Protein AF-A0A0P9HXM3-F1 (afdb_monomer_lite)

Foldseek 3Di:
DPPDQWQAQPVPRDTKHFWFKDDFFPDDDDDDDPDDALLNLLLVLQLCVLVVNDDDPDQVSSQNSSSPRGQSSSLLSSLLVCCCPPPPVHHDDPPDPDSSRQSNDPVSSVVVCVVDPPVSSSVSSSVQLLDCVQAVFDDLVRDDQKIWTFGDDDVPDDGQWTWIWGDDSVQKIWIFTCDDPVRDTDTWIWGWDGDSSKIKIFTPFWDKHKDKDLQCVVPDPPPVVNVVCVVVVSNPPIDIDIDTHGIWMWTGRDDGSTHGTMTD

pLDDT: mean 72.38, std 16.99, range [22.36, 93.38]

Secondary structure (DSSP, 8-state):
----SEEE-TTT--EEEEEEEE---------------HHHHHHHHHHHHHTTT----SHHHHHHHHTT--HHHHHHHHHHHHHHHH-TT--PPTT-SSHHHHHT-HHHHHHHHHHS-HHHHHHHHHHHHH-TTTS----GGG--SEEEEEE---TT-----EEEEEEETTTEEEEEES--TTS--EEEEEEEEEETTEEEEEEEEEEEEEEEES-GGGT---HHHHHHHHHTTGGGPPEEEEEEEEEEEEEE---STT--EEE-

Structure (mmCIF, N/CA/C/O backbone):
data_AF-A0A0P9HXM3-F1
#
_entry.id   AF-A0A0P9HXM3-F1
#
loop_
_atom_site.group_PDB
_atom_site.id
_atom_site.type_symbol
_atom_site.label_atom_id
_atom_site.label_alt_id
_atom_site.label_comp_id
_atom_site.label_asym_id
_atom_site.label_entity_id
_atom_site.label_seq_id
_atom_site.pdbx_PDB_ins_code
_atom_site.Cartn_x
_atom_site.Cartn_y
_atom_site.Cartn_z
_atom_site.occupancy
_atom_site.B_iso_or_equiv
_atom_site.auth_seq_id
_atom_site.auth_comp_id
_atom_site.auth_asym_id
_atom_site.auth_atom_id
_atom_site.pdbx_PDB_model_num
ATOM 1 N N . MET A 1 1 ? 8.685 11.815 11.859 1.00 25.81 1 MET A N 1
ATOM 2 C CA . MET A 1 1 ? 9.652 11.096 10.995 1.00 25.81 1 MET A CA 1
ATOM 3 C C . MET A 1 1 ? 8.925 10.824 9.685 1.00 25.81 1 MET A C 1
ATOM 5 O O . MET A 1 1 ? 7.757 10.481 9.767 1.00 25.81 1 MET A O 1
ATOM 9 N N . LYS A 1 2 ? 9.497 11.107 8.506 1.00 22.36 2 LYS A N 1
ATOM 10 C CA . LYS A 1 2 ? 8.825 10.756 7.244 1.00 22.36 2 LYS A CA 1
ATOM 11 C C . LYS A 1 2 ? 8.975 9.247 7.105 1.00 22.36 2 LYS A C 1
ATOM 13 O O . LYS A 1 2 ? 10.101 8.792 6.942 1.00 22.36 2 LYS A O 1
ATOM 18 N N . ILE A 1 3 ? 7.889 8.505 7.252 1.00 24.78 3 ILE A N 1
ATOM 19 C CA . ILE A 1 3 ? 7.853 7.139 6.744 1.00 24.78 3 ILE A CA 1
ATOM 20 C C . ILE A 1 3 ? 7.851 7.336 5.235 1.00 24.78 3 ILE A C 1
ATOM 22 O O . ILE A 1 3 ? 6.920 7.919 4.675 1.00 24.78 3 ILE A O 1
ATOM 26 N N . GLU A 1 4 ? 8.992 7.063 4.608 1.00 28.48 4 GLU A N 1
ATOM 27 C CA . GLU A 1 4 ? 9.062 7.057 3.155 1.00 28.48 4 GLU A CA 1
ATOM 28 C C . GLU A 1 4 ? 8.063 5.998 2.678 1.00 28.48 4 GLU A C 1
ATOM 30 O O . GLU A 1 4 ? 7.929 4.943 3.292 1.00 28.48 4 GLU A O 1
ATOM 35 N N . SER A 1 5 ? 7.275 6.319 1.652 1.00 35.31 5 SER A N 1
ATOM 36 C CA . SER A 1 5 ? 6.137 5.515 1.180 1.00 35.31 5 SER A CA 1
ATOM 37 C C . SER A 1 5 ? 6.550 4.199 0.501 1.00 35.31 5 SER A C 1
ATOM 39 O O . SER A 1 5 ? 5.801 3.676 -0.325 1.00 35.31 5 SER A O 1
ATOM 41 N N . SER A 1 6 ? 7.751 3.714 0.806 1.00 39.34 6 SER A N 1
ATOM 42 C CA . SER A 1 6 ? 8.373 2.495 0.328 1.00 39.34 6 SER A CA 1
ATOM 43 C C . SER A 1 6 ? 8.517 1.532 1.507 1.00 39.34 6 SER A C 1
ATOM 45 O O . SER A 1 6 ? 9.431 1.632 2.323 1.00 39.34 6 SER A O 1
ATOM 47 N N . ALA A 1 7 ? 7.579 0.594 1.629 1.00 46.09 7 ALA A N 1
ATOM 48 C CA . ALA A 1 7 ? 7.832 -0.613 2.414 1.00 46.09 7 ALA A CA 1
ATOM 49 C C . ALA A 1 7 ? 8.629 -1.599 1.542 1.00 46.09 7 ALA A C 1
ATOM 51 O O . ALA A 1 7 ? 8.698 -1.434 0.330 1.00 46.09 7 ALA A O 1
ATOM 52 N N . PHE A 1 8 ? 9.238 -2.628 2.125 1.00 48.28 8 PHE A N 1
ATOM 53 C CA . PHE A 1 8 ? 9.884 -3.690 1.348 1.00 48.28 8 PHE A CA 1
ATOM 54 C C . PHE A 1 8 ? 9.213 -5.030 1.643 1.00 48.28 8 PHE A C 1
ATOM 56 O O . PHE A 1 8 ? 8.925 -5.357 2.803 1.00 48.28 8 PHE A O 1
ATOM 63 N N . ASP A 1 9 ? 8.959 -5.820 0.602 1.00 48.75 9 ASP A N 1
ATOM 64 C CA . ASP A 1 9 ? 8.522 -7.202 0.774 1.00 48.75 9 ASP A CA 1
ATOM 65 C C . ASP A 1 9 ? 9.665 -7.976 1.445 1.00 48.75 9 ASP A C 1
ATOM 67 O O . ASP A 1 9 ? 10.766 -8.098 0.911 1.00 48.75 9 ASP A O 1
ATOM 71 N N . ALA A 1 10 ? 9.429 -8.496 2.650 1.00 43.78 10 ALA A N 1
ATOM 72 C CA . ALA A 1 10 ? 10.476 -9.157 3.430 1.00 43.78 10 ALA A CA 1
ATOM 73 C C . ALA A 1 10 ? 10.942 -10.499 2.824 1.00 43.78 10 ALA A C 1
ATOM 75 O O . ALA A 1 10 ? 11.954 -11.052 3.261 1.00 43.78 10 ALA A O 1
ATOM 76 N N . GLN A 1 11 ? 10.200 -11.057 1.863 1.00 44.88 11 GLN A N 1
ATOM 77 C CA . GLN A 1 11 ? 10.517 -12.314 1.186 1.00 44.88 11 GLN A CA 1
ATOM 78 C C . GLN A 1 11 ? 11.262 -12.085 -0.130 1.00 44.88 11 GLN A C 1
ATOM 80 O O . GLN A 1 11 ? 12.163 -12.868 -0.444 1.00 44.88 11 GLN A O 1
ATOM 85 N N . THR A 1 12 ? 10.900 -11.052 -0.894 1.00 49.62 12 THR A N 1
ATOM 86 C CA . THR A 1 12 ? 11.502 -10.775 -2.211 1.00 49.62 12 THR A CA 1
ATOM 87 C C . THR A 1 12 ? 12.502 -9.622 -2.202 1.00 49.62 12 THR A C 1
ATOM 89 O O . THR A 1 12 ? 13.399 -9.603 -3.043 1.00 49.62 12 THR A O 1
ATOM 92 N N . GLY A 1 13 ? 12.417 -8.718 -1.223 1.00 51.06 13 GLY A N 1
ATOM 93 C CA . GLY A 1 13 ? 13.191 -7.476 -1.172 1.00 51.06 13 GLY A CA 1
ATOM 94 C C . GLY A 1 13 ? 12.669 -6.392 -2.120 1.00 51.06 13 GLY A C 1
ATOM 95 O O . GLY A 1 13 ? 13.361 -5.397 -2.321 1.00 51.06 13 GLY A O 1
ATOM 96 N N . ASP A 1 14 ? 11.489 -6.588 -2.716 1.00 51.12 14 ASP A N 1
ATOM 97 C CA . ASP A 1 14 ? 10.893 -5.642 -3.663 1.00 51.12 14 ASP A CA 1
ATOM 98 C C . ASP A 1 14 ? 10.301 -4.420 -2.944 1.00 51.12 14 ASP A C 1
ATOM 100 O O . ASP A 1 14 ? 9.807 -4.520 -1.819 1.00 51.12 14 ASP A O 1
ATOM 104 N N . GLU A 1 15 ? 10.359 -3.261 -3.601 1.00 56.84 15 GLU A N 1
ATOM 105 C CA . GLU A 1 15 ? 9.874 -1.984 -3.075 1.00 56.84 15 GLU A CA 1
ATOM 106 C C . GLU A 1 15 ? 8.347 -1.857 -3.216 1.00 56.84 15 GLU A C 1
ATOM 108 O O . GLU A 1 15 ? 7.809 -1.594 -4.294 1.00 56.84 15 GLU A O 1
ATOM 113 N N . ILE A 1 16 ? 7.658 -1.952 -2.086 1.00 53.00 16 ILE A N 1
ATOM 114 C CA . ILE A 1 16 ? 6.226 -1.731 -1.930 1.00 53.00 16 ILE A CA 1
ATOM 115 C C . ILE A 1 16 ? 5.928 -0.235 -1.964 1.00 53.00 16 ILE A C 1
ATOM 117 O O . ILE A 1 16 ? 6.116 0.485 -0.987 1.00 53.00 16 ILE A O 1
ATOM 121 N N . ASN A 1 17 ? 5.372 0.206 -3.081 1.00 58.59 17 ASN A N 1
ATOM 122 C CA . ASN A 1 17 ? 4.825 1.533 -3.291 1.00 58.59 17 ASN A CA 1
ATOM 123 C C . ASN A 1 17 ? 3.297 1.519 -3.172 1.00 58.59 17 ASN A C 1
ATOM 125 O O . ASN A 1 17 ? 2.585 0.835 -3.912 1.00 58.59 17 ASN A O 1
ATOM 129 N N . PHE A 1 18 ? 2.755 2.341 -2.286 1.00 51.12 18 PHE A N 1
ATOM 130 C CA . PHE A 1 18 ? 1.311 2.527 -2.176 1.00 51.12 18 PHE A CA 1
ATOM 131 C C . PHE A 1 18 ? 0.825 3.465 -3.291 1.00 51.12 18 PHE A C 1
ATOM 133 O O . PHE A 1 18 ? 1.331 4.576 -3.441 1.00 51.12 18 PHE A O 1
ATOM 140 N N . VAL A 1 19 ? -0.126 3.012 -4.115 1.00 51.03 19 VAL A N 1
ATOM 141 C CA . VAL A 1 19 ? -0.643 3.796 -5.247 1.00 51.03 19 VAL A CA 1
ATOM 142 C C . VAL A 1 19 ? -2.162 3.792 -5.273 1.00 51.03 19 VAL A C 1
ATOM 144 O O . VAL A 1 19 ? -2.808 2.775 -5.022 1.00 51.03 19 VAL A O 1
ATOM 147 N N . ASN A 1 20 ? -2.747 4.923 -5.656 1.00 53.62 20 ASN A N 1
ATOM 148 C CA . ASN A 1 20 ? -4.191 5.025 -5.745 1.00 53.62 20 ASN A CA 1
ATOM 149 C C . ASN A 1 20 ? -4.651 4.682 -7.157 1.00 53.62 20 ASN A C 1
ATOM 151 O O . ASN A 1 20 ? -4.310 5.391 -8.104 1.00 53.62 20 ASN A O 1
ATOM 155 N N . LEU A 1 21 ? -5.400 3.592 -7.319 1.00 52.25 21 LEU A N 1
ATOM 156 C CA . LEU A 1 21 ? -5.797 3.050 -8.622 1.00 52.25 21 LEU A CA 1
ATOM 157 C C . LEU A 1 21 ? -7.249 3.425 -8.929 1.00 52.25 21 LEU A C 1
ATOM 159 O O . LEU A 1 21 ? -8.197 2.722 -8.586 1.00 52.25 21 LEU A O 1
ATOM 163 N N . LEU A 1 22 ? -7.423 4.540 -9.640 1.00 51.38 22 LEU A N 1
ATOM 164 C CA . LEU A 1 22 ? -8.732 5.062 -10.013 1.00 51.38 22 LEU A CA 1
ATOM 165 C C . LEU A 1 22 ? -9.233 4.433 -11.324 1.00 51.38 22 LEU A C 1
ATOM 167 O O . LEU A 1 22 ? -8.710 4.722 -12.406 1.00 51.38 22 LEU A O 1
ATOM 171 N N . GLY A 1 23 ? -10.277 3.605 -11.231 1.00 43.97 23 GLY A N 1
ATOM 172 C CA . GLY A 1 23 ? -10.985 2.971 -12.350 1.00 43.97 23 GLY A CA 1
ATOM 173 C C . GLY A 1 23 ? -12.489 2.850 -12.070 1.00 43.97 23 GLY A C 1
ATOM 174 O O . GLY A 1 23 ? -12.915 2.886 -10.920 1.00 43.97 23 GLY A O 1
ATOM 175 N N . SER A 1 24 ? -13.328 2.750 -13.108 1.00 37.94 24 SER A N 1
ATOM 176 C CA . SER A 1 24 ? -14.775 2.581 -12.910 1.00 37.94 24 SER A CA 1
ATOM 177 C C . SER A 1 24 ? -15.094 1.141 -12.499 1.00 37.94 24 SER A C 1
ATOM 179 O O . SER A 1 24 ? -15.129 0.261 -13.361 1.00 37.94 24 SER A O 1
ATOM 181 N N . PHE A 1 25 ? -15.366 0.914 -11.216 1.00 38.75 25 PHE A N 1
ATOM 182 C CA . PHE A 1 25 ? -15.878 -0.358 -10.711 1.00 38.75 25 PHE A CA 1
ATOM 183 C C . PHE A 1 25 ? -17.344 -0.213 -10.327 1.00 38.75 25 PHE A C 1
ATOM 185 O O . PHE A 1 25 ? -17.724 0.666 -9.560 1.00 38.75 25 PHE A O 1
ATOM 192 N N . ALA A 1 26 ? -18.183 -1.080 -10.883 1.00 32.66 26 ALA A N 1
ATOM 193 C CA . ALA A 1 26 ? -19.587 -1.180 -10.522 1.00 32.66 26 ALA A CA 1
ATOM 194 C C . ALA A 1 26 ? -19.844 -2.570 -9.937 1.00 32.66 26 ALA A C 1
ATOM 196 O O . ALA A 1 26 ? -20.530 -3.382 -10.552 1.00 32.66 26 ALA A O 1
ATOM 197 N N . LYS A 1 27 ? -19.280 -2.849 -8.758 1.00 35.09 27 LYS A N 1
ATOM 198 C CA . LYS A 1 27 ? -19.739 -3.956 -7.918 1.00 35.09 27 LYS A CA 1
ATOM 199 C C . LYS A 1 27 ? -20.437 -3.348 -6.712 1.00 35.09 27 LYS A C 1
ATOM 201 O O . LYS A 1 27 ? -19.822 -2.750 -5.839 1.00 35.09 27 LYS A O 1
ATOM 206 N N . VAL A 1 28 ? -21.763 -3.402 -6.744 1.00 31.56 28 VAL A N 1
ATOM 207 C CA . VAL A 1 28 ? -22.579 -3.144 -5.561 1.00 31.56 28 VAL A CA 1
ATOM 208 C C . VAL A 1 28 ? -22.428 -4.376 -4.676 1.00 31.56 28 VAL A C 1
ATOM 210 O O . VAL A 1 28 ? -22.609 -5.487 -5.164 1.00 31.56 28 VAL A O 1
ATOM 213 N N . LEU A 1 29 ? -22.048 -4.137 -3.422 1.00 34.34 29 LEU A N 1
ATOM 214 C CA . LEU A 1 29 ? -21.900 -5.083 -2.315 1.00 34.34 29 LEU A CA 1
ATOM 215 C C . LEU A 1 29 ? -22.905 -6.253 -2.396 1.00 34.34 29 LEU A C 1
ATOM 217 O O . LEU A 1 29 ? -24.058 -6.118 -1.993 1.00 34.34 29 LEU A O 1
ATOM 221 N N . GLU A 1 30 ? -22.457 -7.396 -2.909 1.00 28.55 30 GLU A N 1
ATOM 222 C CA . GLU A 1 30 ? -23.137 -8.693 -2.798 1.00 28.55 30 GLU A CA 1
ATOM 223 C C . GLU A 1 30 ? -22.132 -9.713 -2.243 1.00 28.55 30 GLU A C 1
ATOM 225 O O . GLU A 1 30 ? -21.844 -10.724 -2.877 1.00 28.55 30 GLU A O 1
ATOM 230 N N . ASP A 1 31 ? -21.547 -9.435 -1.075 1.00 37.41 31 ASP A N 1
ATOM 231 C CA . ASP A 1 31 ? -20.939 -10.502 -0.279 1.00 37.41 31 ASP A CA 1
ATOM 232 C C . ASP A 1 31 ? -21.296 -10.345 1.204 1.00 37.41 31 ASP A C 1
ATOM 234 O O . ASP A 1 31 ? -21.140 -9.281 1.803 1.00 37.41 31 ASP A O 1
ATOM 238 N N . ASP A 1 32 ? -21.855 -11.418 1.758 1.00 35.34 32 ASP A N 1
ATOM 239 C CA . ASP A 1 32 ? -22.601 -11.487 3.023 1.00 35.34 32 ASP A CA 1
ATOM 240 C C . ASP A 1 32 ? -21.698 -11.921 4.203 1.00 35.34 32 ASP A C 1
ATOM 242 O O . ASP A 1 32 ? -22.181 -12.314 5.269 1.00 35.34 32 ASP A O 1
ATOM 246 N N . SER A 1 33 ? -20.368 -11.869 4.049 1.00 38.41 33 SER A N 1
ATOM 247 C CA . SER A 1 33 ? -19.417 -12.170 5.127 1.00 38.41 33 SER A CA 1
ATOM 248 C C . SER A 1 33 ? -18.900 -10.895 5.797 1.00 38.41 33 SER A C 1
ATOM 250 O O . SER A 1 33 ? -17.782 -10.442 5.557 1.00 38.41 33 SER A O 1
ATOM 252 N N . HIS A 1 34 ? -19.700 -10.302 6.682 1.00 44.50 34 HIS A N 1
ATOM 253 C CA . HIS A 1 34 ? -19.243 -9.203 7.537 1.00 44.50 34 HIS A CA 1
ATOM 254 C C . HIS A 1 34 ? -18.354 -9.723 8.680 1.00 44.50 34 HIS A C 1
ATOM 256 O O . HIS A 1 34 ? -18.787 -9.803 9.831 1.00 44.50 34 HIS A O 1
ATOM 262 N N . ASN A 1 35 ? -17.107 -10.084 8.378 1.00 52.62 35 ASN A N 1
ATOM 263 C CA . ASN A 1 35 ? -16.076 -10.226 9.404 1.00 52.62 35 ASN A CA 1
ATOM 264 C C . ASN A 1 35 ? -15.462 -8.851 9.683 1.00 52.62 35 ASN A C 1
ATOM 266 O O . ASN A 1 35 ? -15.011 -8.168 8.769 1.00 52.62 35 ASN A O 1
ATOM 270 N N . VAL A 1 36 ? -15.450 -8.442 10.955 1.00 61.09 36 VAL A N 1
ATOM 271 C CA . VAL A 1 36 ? -14.712 -7.250 11.389 1.00 61.09 36 VAL A CA 1
ATOM 272 C C . VAL A 1 36 ? -13.238 -7.630 11.458 1.00 61.09 36 VAL A C 1
ATOM 274 O O . VAL A 1 36 ? -12.839 -8.391 12.340 1.00 61.09 36 VAL A O 1
ATOM 277 N N . THR A 1 37 ? -12.443 -7.120 10.523 1.00 80.56 37 THR A N 1
ATOM 278 C CA . THR A 1 37 ? -10.994 -7.322 10.461 1.00 80.56 37 THR A CA 1
ATOM 279 C C . THR A 1 37 ? -10.251 -6.035 10.807 1.00 80.56 37 THR A C 1
ATOM 281 O O . THR A 1 37 ? -10.836 -4.954 10.949 1.00 80.56 37 THR A O 1
ATOM 284 N N . ASN A 1 38 ? -8.933 -6.133 10.947 1.00 80.31 38 ASN A N 1
ATOM 285 C CA . ASN A 1 38 ? -8.055 -4.976 11.076 1.00 80.31 38 ASN A CA 1
ATOM 286 C C . ASN A 1 38 ? -8.156 -4.034 9.858 1.00 80.31 38 ASN A C 1
ATOM 288 O O . ASN A 1 38 ? -8.211 -2.821 10.046 1.00 80.31 38 ASN A O 1
ATOM 292 N N . VAL A 1 39 ? -8.282 -4.574 8.639 1.00 80.06 39 VAL A N 1
ATOM 293 C CA . VAL A 1 39 ? -8.427 -3.787 7.399 1.00 80.06 39 VAL A CA 1
ATOM 294 C C . VAL A 1 39 ? -9.777 -3.072 7.343 1.00 80.06 39 VAL A C 1
ATOM 296 O O . VAL A 1 39 ? -9.821 -1.865 7.108 1.00 80.06 39 VAL A O 1
ATOM 299 N N . THR A 1 40 ? -10.888 -3.760 7.636 1.00 76.81 40 THR A N 1
ATOM 300 C CA . THR A 1 40 ? -12.219 -3.121 7.621 1.00 76.81 40 THR A CA 1
ATOM 301 C C . THR A 1 40 ? -12.359 -2.075 8.728 1.00 76.81 40 THR A C 1
ATOM 303 O O . THR A 1 40 ? -13.025 -1.060 8.543 1.00 76.81 40 THR A O 1
ATOM 306 N N . THR A 1 41 ? -11.715 -2.296 9.880 1.00 81.44 41 THR A N 1
ATOM 307 C CA . THR A 1 41 ? -11.701 -1.327 10.988 1.00 81.44 41 THR A CA 1
ATOM 308 C C . THR A 1 41 ? -10.893 -0.082 10.626 1.00 81.44 41 THR A C 1
ATOM 310 O O . THR A 1 41 ? -11.366 1.032 10.849 1.00 81.44 41 THR A O 1
ATOM 313 N N . ALA A 1 42 ? -9.710 -0.251 10.029 1.00 83.56 42 ALA A N 1
ATOM 314 C CA . ALA A 1 42 ? -8.900 0.865 9.546 1.00 83.56 42 ALA A CA 1
ATOM 315 C C . ALA A 1 42 ? -9.635 1.664 8.456 1.00 83.56 42 ALA A C 1
ATOM 317 O O . ALA A 1 42 ? -9.719 2.888 8.541 1.00 83.56 42 ALA A O 1
ATOM 318 N N . SER A 1 43 ? -10.253 0.972 7.493 1.00 80.88 43 SER A N 1
ATOM 319 C CA . SER A 1 43 ? -11.043 1.588 6.420 1.00 80.88 43 SER A CA 1
ATOM 320 C C . SER A 1 43 ? -12.201 2.418 6.969 1.00 80.88 43 SER A C 1
ATOM 322 O O . SER A 1 43 ? -12.381 3.568 6.566 1.00 80.88 43 SER A O 1
ATOM 324 N N . TYR A 1 44 ? -12.935 1.889 7.950 1.00 80.56 44 TYR A N 1
ATOM 325 C CA . TYR A 1 44 ? -14.011 2.621 8.612 1.00 80.56 44 TYR A CA 1
ATOM 326 C C . TYR A 1 44 ? -13.513 3.914 9.271 1.00 80.56 44 TYR A C 1
ATOM 328 O O . TYR A 1 44 ? -14.076 4.985 9.047 1.00 80.56 44 TYR A O 1
ATOM 336 N N . VAL A 1 45 ? -12.436 3.836 10.057 1.00 83.75 45 VAL A N 1
ATOM 337 C CA . VAL A 1 45 ? -11.897 4.991 10.792 1.00 83.75 45 VAL A CA 1
ATOM 338 C C . VAL A 1 45 ? -11.362 6.060 9.844 1.00 83.75 45 VAL A C 1
ATOM 340 O O . VAL A 1 45 ? -11.641 7.241 10.048 1.00 83.75 45 VAL A O 1
ATOM 343 N N . LEU A 1 46 ? -10.664 5.666 8.779 1.00 83.75 46 LEU A N 1
ATOM 344 C CA . LEU A 1 46 ? -10.155 6.607 7.780 1.00 83.75 46 LEU A CA 1
ATOM 345 C C . LEU A 1 46 ? -11.277 7.240 6.957 1.00 83.75 46 LEU A C 1
ATOM 347 O O . LEU A 1 46 ? -11.226 8.436 6.686 1.00 83.75 46 LEU A O 1
ATOM 351 N N . THR A 1 47 ? -12.330 6.485 6.637 1.00 79.75 47 THR A N 1
ATOM 352 C CA . THR A 1 47 ? -13.522 7.028 5.966 1.00 79.75 47 THR A CA 1
ATOM 353 C C . THR A 1 47 ? -14.198 8.085 6.839 1.00 79.75 47 THR A C 1
ATOM 355 O O . THR A 1 47 ? -14.552 9.163 6.359 1.00 79.75 47 THR A O 1
ATOM 358 N N . LEU A 1 48 ? -14.330 7.829 8.146 1.00 79.88 48 LEU A N 1
ATOM 359 C CA . LEU A 1 48 ? -14.826 8.839 9.080 1.00 79.88 48 LEU A CA 1
ATOM 360 C C . LEU A 1 48 ? -13.898 10.051 9.132 1.00 79.88 48 LEU A C 1
ATOM 362 O O . LEU A 1 48 ? -14.387 11.173 9.044 1.00 79.88 48 LEU A O 1
ATOM 366 N N . ALA A 1 49 ? -12.584 9.852 9.253 1.00 82.75 49 ALA A N 1
ATOM 367 C CA . ALA A 1 49 ? -11.608 10.939 9.310 1.00 82.75 49 ALA A CA 1
ATOM 368 C C . ALA A 1 49 ? -11.671 11.831 8.058 1.00 82.75 49 ALA A C 1
ATOM 370 O O . ALA A 1 49 ? -11.734 13.057 8.178 1.00 82.75 49 ALA A O 1
ATOM 371 N N . ALA A 1 50 ? -11.764 11.225 6.871 1.00 78.88 50 ALA A N 1
ATOM 372 C CA . ALA A 1 50 ? -11.946 11.921 5.599 1.00 78.88 50 ALA A CA 1
ATOM 373 C C . ALA A 1 50 ? -13.250 12.737 5.554 1.00 78.88 50 ALA A C 1
ATOM 375 O O . ALA A 1 50 ? -13.291 13.809 4.950 1.00 78.88 50 ALA A O 1
ATOM 376 N N . ASN A 1 51 ? -14.293 12.282 6.255 1.00 78.88 51 ASN A N 1
ATOM 377 C CA . ASN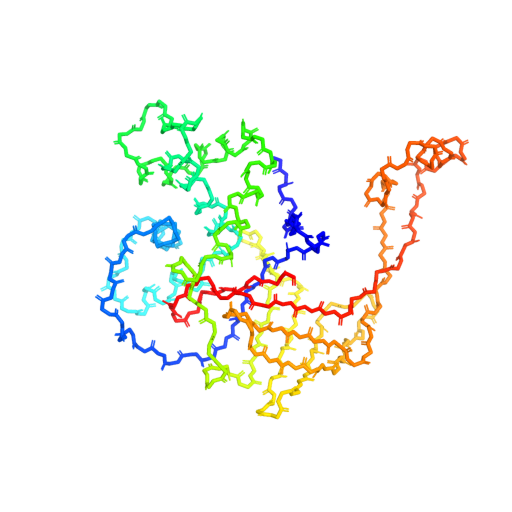 A 1 51 ? -15.560 12.994 6.410 1.00 78.88 51 ASN A CA 1
ATOM 378 C C . ASN A 1 51 ? -15.634 13.864 7.686 1.00 78.88 51 ASN A C 1
ATOM 380 O O . ASN A 1 51 ? -16.713 14.115 8.226 1.00 78.88 51 ASN A O 1
ATOM 384 N N . GLY A 1 52 ? -14.495 14.316 8.222 1.00 79.88 52 GLY A N 1
ATOM 385 C CA . GLY A 1 52 ? -14.459 15.190 9.403 1.00 79.88 52 GLY A CA 1
ATOM 386 C C . GLY A 1 52 ? -14.942 14.516 10.692 1.00 79.88 52 GLY A C 1
ATOM 387 O O . GLY A 1 52 ? -15.524 15.172 11.557 1.00 79.88 52 GLY A O 1
ATOM 388 N N . PHE A 1 53 ? -14.719 13.209 10.810 1.00 81.12 53 PHE A N 1
ATOM 389 C CA . PHE A 1 53 ? -15.196 12.331 11.880 1.00 81.12 53 PHE A CA 1
ATOM 390 C C . PHE A 1 53 ? -16.724 12.326 12.032 1.00 81.12 53 PHE A C 1
ATOM 392 O O . PHE A 1 53 ? -17.248 12.241 13.144 1.00 81.12 53 PHE A O 1
ATOM 399 N N . GLN A 1 54 ? -17.453 12.452 10.921 1.00 76.00 54 GLN A N 1
ATOM 400 C CA . GLN A 1 54 ? -18.909 12.319 10.865 1.00 76.00 54 GLN A CA 1
ATOM 401 C C . GLN A 1 54 ? -19.291 11.123 9.993 1.00 76.00 54 GLN A C 1
ATOM 403 O O . GLN A 1 54 ? -18.704 10.899 8.936 1.00 76.00 54 GLN A O 1
ATOM 408 N N . GLU A 1 55 ? -20.294 10.360 10.422 1.00 74.94 55 GLU A N 1
ATOM 409 C CA . GLU A 1 55 ? -20.818 9.252 9.623 1.00 74.94 55 GLU A CA 1
ATOM 410 C C . GLU A 1 55 ? -21.444 9.782 8.322 1.00 74.94 55 GLU A C 1
ATOM 412 O O . GLU A 1 55 ? -22.299 10.674 8.384 1.00 74.94 55 GLU A O 1
ATOM 417 N N . PRO A 1 56 ? -21.061 9.239 7.150 1.00 72.62 56 PRO A N 1
ATOM 418 C CA . PRO A 1 56 ? -21.701 9.589 5.893 1.00 72.62 56 PRO A CA 1
ATOM 419 C C . PRO A 1 56 ? -23.207 9.322 5.942 1.00 72.62 56 PRO A C 1
ATOM 421 O O . PRO A 1 56 ? -23.664 8.240 6.309 1.00 72.62 56 PRO A O 1
ATOM 424 N N . THR A 1 57 ? -24.005 10.305 5.535 1.00 75.62 57 THR A N 1
ATOM 425 C CA . THR A 1 57 ? -25.474 10.239 5.639 1.00 75.62 57 THR A CA 1
ATOM 426 C C . THR A 1 57 ? -26.144 9.660 4.395 1.00 75.62 57 THR A C 1
ATOM 428 O O . THR A 1 57 ? -27.347 9.385 4.389 1.00 75.62 57 THR A O 1
ATOM 431 N N . ASN A 1 58 ? -25.386 9.517 3.309 1.00 62.81 58 ASN A N 1
ATOM 432 C CA . ASN A 1 58 ? -25.863 9.046 2.018 1.00 62.81 58 ASN A CA 1
ATOM 433 C C . ASN A 1 58 ? -24.728 8.389 1.217 1.00 62.81 58 ASN A C 1
ATOM 435 O O . ASN A 1 58 ? -23.550 8.608 1.485 1.00 62.81 58 ASN A O 1
ATOM 439 N N . ILE A 1 59 ? -25.101 7.609 0.200 1.00 65.19 59 ILE A N 1
ATOM 440 C CA . ILE A 1 59 ? -24.148 6.846 -0.616 1.00 65.19 59 ILE A CA 1
ATOM 441 C C . ILE A 1 59 ? -23.129 7.732 -1.342 1.00 65.19 59 ILE A C 1
ATOM 443 O O . ILE A 1 59 ? -21.976 7.347 -1.461 1.00 65.19 59 ILE A O 1
ATOM 447 N N . THR A 1 60 ? -23.516 8.927 -1.793 1.00 66.62 60 THR A N 1
ATOM 448 C CA . THR A 1 60 ? -22.596 9.838 -2.488 1.00 66.62 60 THR A CA 1
ATOM 449 C C . THR A 1 60 ? -21.513 10.356 -1.546 1.00 66.62 60 THR A C 1
ATOM 451 O O . THR A 1 60 ? -20.351 10.424 -1.925 1.00 66.62 60 THR A O 1
ATOM 454 N N . GLU A 1 61 ? -21.891 10.712 -0.320 1.00 64.56 61 GLU A N 1
ATOM 455 C CA . GLU A 1 61 ? -20.965 11.144 0.728 1.00 64.56 61 GLU A CA 1
ATOM 456 C C . GLU A 1 61 ? -20.035 10.003 1.150 1.00 64.56 61 GLU A C 1
ATOM 458 O O . GLU A 1 61 ? -18.834 10.216 1.280 1.00 64.56 61 GLU A O 1
ATOM 463 N N . LEU A 1 62 ? -20.566 8.780 1.270 1.00 62.88 62 LEU A N 1
ATOM 464 C CA . LEU A 1 62 ? -19.764 7.590 1.556 1.00 62.88 62 LEU A CA 1
ATOM 465 C C . LEU A 1 62 ? -18.720 7.354 0.460 1.00 62.88 62 LEU A C 1
ATOM 467 O O . LEU A 1 62 ? -17.541 7.239 0.763 1.00 62.88 62 LEU A O 1
ATOM 471 N N . GLN A 1 63 ? -19.131 7.376 -0.809 1.00 62.66 63 GLN A N 1
ATOM 472 C CA . GLN A 1 63 ? -18.223 7.199 -1.945 1.00 62.66 63 GLN A CA 1
ATOM 473 C C . GLN A 1 63 ? -17.144 8.286 -2.005 1.00 62.66 63 GLN A C 1
ATOM 475 O O . GLN A 1 63 ? -16.001 8.002 -2.342 1.00 62.66 63 GLN A O 1
ATOM 480 N N . GLN A 1 64 ? -17.490 9.534 -1.680 1.00 65.69 64 GLN A N 1
ATOM 481 C CA . GLN A 1 64 ? -16.523 10.632 -1.626 1.00 65.69 64 GLN A CA 1
ATOM 482 C C . GLN A 1 64 ? -15.518 10.456 -0.486 1.00 65.69 64 GLN A C 1
ATOM 484 O O . GLN A 1 64 ? -14.325 10.675 -0.689 1.00 65.69 64 GLN A O 1
ATOM 489 N N . ALA A 1 65 ? -15.985 10.050 0.692 1.00 66.75 65 ALA A N 1
ATOM 490 C CA . ALA A 1 65 ? -15.121 9.786 1.833 1.00 66.75 65 ALA A CA 1
ATOM 491 C C . ALA A 1 65 ? -14.194 8.591 1.566 1.00 66.75 65 ALA A C 1
ATOM 493 O O . ALA A 1 65 ? -12.996 8.701 1.799 1.00 66.75 65 ALA A O 1
ATOM 494 N N . GLU A 1 66 ? -14.720 7.507 0.988 1.00 66.44 66 GLU A N 1
ATOM 495 C CA . GLU A 1 66 ? -13.942 6.348 0.535 1.00 66.44 66 GLU A CA 1
ATOM 496 C C . GLU A 1 66 ? -12.840 6.773 -0.446 1.00 66.44 66 GLU A C 1
ATOM 498 O O . GLU A 1 66 ? -11.681 6.454 -0.222 1.00 66.44 66 GLU A O 1
ATOM 503 N N . THR A 1 67 ? -13.151 7.591 -1.463 1.00 64.88 67 THR A N 1
ATOM 504 C CA . THR A 1 67 ? -12.144 8.055 -2.447 1.00 64.88 67 THR A CA 1
ATOM 505 C C . THR A 1 67 ? -11.024 8.920 -1.868 1.00 64.88 67 THR A C 1
ATOM 507 O O . THR A 1 67 ? -10.045 9.198 -2.560 1.00 64.88 67 THR A O 1
ATOM 510 N N . ALA A 1 68 ? -11.196 9.416 -0.645 1.00 68.44 68 ALA A N 1
ATOM 511 C CA . ALA A 1 68 ? -10.221 10.250 0.043 1.00 68.44 68 ALA A CA 1
ATOM 512 C C . ALA A 1 68 ? -9.369 9.458 1.049 1.00 68.44 68 ALA A C 1
ATOM 514 O O . ALA A 1 68 ? -8.468 10.040 1.653 1.00 68.44 68 ALA A O 1
ATOM 515 N N . VAL A 1 69 ? -9.644 8.162 1.237 1.00 71.69 69 VAL A N 1
ATOM 516 C CA . VAL A 1 69 ? -8.831 7.277 2.076 1.00 71.69 69 VAL A CA 1
ATOM 517 C C . VAL A 1 69 ? -7.529 6.949 1.354 1.00 71.69 69 VAL A C 1
ATOM 519 O O . VAL A 1 69 ? -7.539 6.502 0.214 1.00 71.69 69 VAL A O 1
ATOM 522 N N . ASP A 1 70 ? -6.408 7.154 2.038 1.00 70.25 70 ASP A N 1
ATOM 523 C CA . ASP A 1 70 ? -5.078 6.816 1.537 1.00 70.25 70 ASP A CA 1
ATOM 524 C C . ASP A 1 70 ? -4.757 5.335 1.802 1.00 70.25 70 ASP A C 1
ATOM 526 O O . ASP A 1 70 ? -4.915 4.847 2.924 1.00 70.25 70 ASP A O 1
ATOM 530 N N . ALA A 1 71 ? -4.303 4.614 0.774 1.00 69.38 71 ALA A N 1
ATOM 531 C CA . ALA A 1 71 ? -3.995 3.185 0.852 1.00 69.38 71 ALA A CA 1
ATOM 532 C C . ALA A 1 71 ? -2.849 2.857 1.822 1.00 69.38 71 ALA A C 1
ATOM 534 O O . ALA A 1 71 ? -2.884 1.834 2.510 1.00 69.38 71 ALA A O 1
ATOM 535 N N . SER A 1 72 ? -1.838 3.723 1.882 1.00 70.38 72 SER A N 1
ATOM 536 C CA . SER A 1 72 ? -0.701 3.594 2.799 1.00 70.38 72 SER A CA 1
ATOM 537 C C . SER A 1 72 ? -1.165 3.809 4.227 1.00 70.38 72 SER A C 1
ATOM 539 O O . SER A 1 72 ? -0.897 2.967 5.078 1.00 70.38 72 SER A O 1
ATOM 541 N N . GLN A 1 73 ? -1.941 4.869 4.480 1.00 77.06 73 GLN A N 1
ATOM 542 C CA . GLN A 1 73 ? -2.527 5.105 5.805 1.00 77.06 73 GLN A CA 1
ATOM 543 C C . GLN A 1 73 ? -3.450 3.958 6.215 1.00 77.06 73 GLN A C 1
ATOM 545 O O . GLN A 1 73 ? -3.477 3.567 7.379 1.00 77.06 73 GLN A O 1
ATOM 550 N N . LEU A 1 74 ? -4.189 3.387 5.265 1.00 81.88 74 LEU A N 1
ATOM 551 C CA . LEU A 1 74 ? -5.051 2.240 5.502 1.00 81.88 74 LEU A CA 1
ATOM 552 C C . LEU A 1 74 ? -4.264 1.016 5.955 1.00 81.88 74 LEU A C 1
ATOM 554 O O . LEU A 1 74 ? -4.617 0.415 6.970 1.00 81.88 74 LEU A O 1
ATOM 558 N N . ILE A 1 75 ? -3.215 0.644 5.226 1.00 81.50 75 ILE A N 1
ATOM 559 C CA . ILE A 1 75 ? -2.388 -0.511 5.580 1.00 81.50 75 ILE A CA 1
ATOM 560 C C . ILE A 1 75 ? -1.586 -0.267 6.847 1.00 81.50 75 ILE A C 1
ATOM 562 O O . ILE A 1 75 ? -1.502 -1.163 7.682 1.00 81.50 75 ILE A O 1
ATOM 566 N N . GLU A 1 76 ? -1.037 0.928 7.027 1.00 84.12 76 GLU A N 1
ATOM 567 C CA . GLU A 1 76 ? -0.312 1.297 8.236 1.00 84.12 76 GLU A CA 1
ATOM 568 C C . GLU A 1 76 ? -1.224 1.207 9.464 1.00 84.12 76 GLU A C 1
ATOM 570 O O . GLU A 1 76 ? -0.897 0.528 10.440 1.00 84.12 76 GLU A O 1
ATOM 575 N N . LEU A 1 77 ? -2.425 1.787 9.391 1.00 86.94 77 LEU A N 1
ATOM 576 C CA . LEU A 1 77 ? -3.402 1.707 10.470 1.00 86.94 77 LEU A CA 1
ATOM 577 C C . LEU A 1 77 ? -3.886 0.268 10.694 1.00 86.94 77 LEU A C 1
ATOM 579 O O . LEU A 1 77 ? -4.031 -0.167 11.837 1.00 86.94 77 LEU A O 1
ATOM 583 N N . ALA A 1 78 ? -4.093 -0.506 9.626 1.00 85.94 78 ALA A N 1
ATOM 584 C CA . ALA A 1 78 ? -4.454 -1.918 9.722 1.00 85.94 78 ALA A CA 1
ATOM 585 C C . ALA A 1 78 ? -3.330 -2.764 10.344 1.00 85.94 78 ALA A C 1
ATOM 587 O O . ALA A 1 78 ? -3.626 -3.712 11.076 1.00 85.94 78 ALA A O 1
ATOM 588 N N . ALA A 1 79 ? -2.061 -2.432 10.096 1.00 87.25 79 ALA A N 1
ATOM 589 C CA . ALA A 1 79 ? -0.901 -3.073 10.708 1.00 87.25 79 ALA A CA 1
ATOM 590 C C . ALA A 1 79 ? -0.805 -2.741 12.199 1.00 87.25 79 ALA A C 1
ATOM 592 O O . ALA A 1 79 ? -0.637 -3.649 13.010 1.00 87.25 79 ALA A O 1
ATOM 593 N N . VAL A 1 80 ? -1.026 -1.481 12.583 1.00 91.75 80 VAL A N 1
ATOM 594 C CA . VAL A 1 80 ? -1.117 -1.069 13.994 1.00 91.75 80 VAL A CA 1
ATOM 595 C C . VAL A 1 80 ? -2.222 -1.841 14.720 1.00 91.75 80 VAL A C 1
ATOM 597 O O . VAL A 1 80 ? -1.989 -2.399 15.794 1.00 91.75 80 VAL A O 1
ATOM 600 N N . ILE A 1 81 ? -3.416 -1.936 14.125 1.00 89.94 81 ILE A N 1
ATOM 601 C CA . ILE A 1 81 ? -4.522 -2.721 14.696 1.00 89.94 81 ILE A CA 1
ATOM 602 C C . ILE A 1 81 ? -4.130 -4.196 14.804 1.00 89.94 81 ILE A C 1
ATOM 604 O O . ILE A 1 81 ? -4.386 -4.814 15.835 1.00 89.94 81 ILE A O 1
ATOM 608 N N . LYS A 1 82 ? -3.490 -4.758 13.771 1.00 90.12 82 LYS A N 1
ATOM 609 C CA . LYS A 1 82 ? -3.043 -6.154 13.768 1.00 90.12 82 LYS A CA 1
ATOM 610 C C . LYS A 1 82 ? -2.074 -6.438 14.907 1.00 90.12 82 LYS A C 1
ATOM 612 O O . LYS A 1 82 ? -2.284 -7.405 15.625 1.00 90.12 82 LYS A O 1
ATOM 617 N N . LEU A 1 83 ? -1.061 -5.594 15.099 1.00 91.81 83 LEU A N 1
ATOM 618 C CA . LEU A 1 83 ? -0.097 -5.755 16.186 1.00 91.81 83 LEU A CA 1
ATOM 619 C C . LEU A 1 83 ? -0.811 -5.776 17.541 1.00 91.81 83 LEU A C 1
ATOM 621 O O . LEU A 1 83 ? -0.638 -6.717 18.303 1.00 91.81 83 LEU A O 1
ATOM 625 N N . ILE A 1 84 ? -1.689 -4.807 17.806 1.00 91.31 84 ILE A N 1
ATOM 626 C CA . ILE A 1 84 ? -2.409 -4.705 19.087 1.00 91.31 84 ILE A CA 1
ATOM 627 C C . ILE A 1 84 ? -3.352 -5.896 19.340 1.00 91.31 84 ILE A C 1
ATOM 629 O O . ILE A 1 84 ? -3.575 -6.263 20.494 1.00 91.31 84 ILE A O 1
ATOM 633 N N . VAL A 1 85 ? -3.955 -6.464 18.292 1.00 87.56 85 VAL A N 1
ATOM 634 C CA . VAL A 1 85 ? -4.951 -7.545 18.417 1.00 87.56 85 VAL A CA 1
ATOM 635 C C . VAL A 1 85 ? -4.307 -8.930 18.433 1.00 87.56 85 VAL A C 1
ATOM 637 O O . VAL A 1 85 ? -4.705 -9.772 19.240 1.00 87.56 85 VAL A O 1
ATOM 640 N N . ASP A 1 86 ? -3.341 -9.168 17.547 1.00 87.06 86 ASP A N 1
ATOM 641 C CA . ASP A 1 86 ? -2.823 -10.505 17.248 1.00 87.06 86 ASP A CA 1
ATOM 642 C C . ASP A 1 86 ? -1.483 -10.801 17.941 1.00 87.06 86 ASP A C 1
ATOM 644 O O . ASP A 1 86 ? -1.166 -11.972 18.169 1.00 87.06 86 ASP A O 1
ATOM 648 N N . ASP A 1 87 ? -0.688 -9.782 18.285 1.00 88.19 87 ASP A N 1
ATOM 649 C CA . ASP A 1 87 ? 0.640 -9.959 18.879 1.00 88.19 87 ASP A CA 1
ATOM 650 C C . ASP A 1 87 ? 0.633 -9.650 20.384 1.00 88.19 87 ASP A C 1
ATOM 652 O O . ASP A 1 87 ? 0.393 -8.531 20.828 1.00 88.19 87 ASP A O 1
ATOM 656 N N . ALA A 1 88 ? 0.957 -10.660 21.195 1.00 87.31 88 ALA A N 1
ATOM 657 C CA . ALA A 1 88 ? 0.962 -10.563 22.655 1.00 87.31 88 ALA A CA 1
ATOM 658 C C . ALA A 1 88 ? 1.999 -9.576 23.229 1.00 87.31 88 ALA A C 1
ATOM 660 O O . ALA A 1 88 ? 1.913 -9.226 24.412 1.00 87.31 88 ALA A O 1
ATOM 661 N N . ASN A 1 89 ? 2.989 -9.159 22.435 1.00 90.06 89 ASN A N 1
ATOM 662 C CA . ASN A 1 89 ? 3.975 -8.150 22.821 1.00 90.06 89 ASN A CA 1
ATOM 663 C C . ASN A 1 89 ? 3.416 -6.727 22.733 1.00 90.06 89 ASN A C 1
ATOM 665 O O . ASN A 1 89 ? 3.966 -5.819 23.357 1.00 90.06 89 ASN A O 1
ATOM 669 N N . TYR A 1 90 ? 2.320 -6.542 22.002 1.00 91.44 90 TYR A N 1
ATOM 670 C CA . TYR A 1 90 ? 1.663 -5.263 21.812 1.00 91.44 90 TYR A CA 1
ATOM 671 C C . TYR A 1 90 ? 0.347 -5.234 22.580 1.00 91.44 90 TYR A C 1
ATOM 673 O O . TYR A 1 90 ? -0.364 -6.225 22.722 1.00 91.44 90 TYR A O 1
ATOM 681 N N . GLN A 1 91 ? 0.041 -4.074 23.148 1.00 90.62 91 GLN A N 1
ATOM 682 C CA . GLN A 1 91 ? -1.175 -3.867 23.922 1.00 90.62 91 GLN A CA 1
ATOM 683 C C . GLN A 1 91 ? -1.781 -2.527 23.545 1.00 90.62 91 GLN A C 1
ATOM 685 O O . GLN A 1 91 ? -1.077 -1.613 23.110 1.00 90.62 91 GLN A O 1
ATOM 690 N N . LEU A 1 92 ? -3.096 -2.415 23.736 1.00 90.06 92 LEU A N 1
ATOM 691 C CA . LEU A 1 92 ? -3.787 -1.142 23.600 1.00 90.06 92 LEU A CA 1
ATOM 692 C C . LEU A 1 92 ? -3.124 -0.120 24.544 1.00 90.06 92 LEU A C 1
ATOM 694 O O . LEU A 1 92 ? -3.024 -0.408 25.740 1.00 90.06 92 LEU A O 1
ATOM 698 N N . PRO A 1 93 ? -2.679 1.046 24.042 1.00 90.19 93 PRO A N 1
ATOM 699 C CA . PRO A 1 93 ? -2.023 2.038 24.883 1.00 90.19 93 PRO A CA 1
ATOM 700 C C . PRO A 1 93 ? -2.904 2.531 26.034 1.00 90.19 93 PRO A C 1
ATOM 702 O O . PRO A 1 93 ? -4.127 2.641 25.912 1.00 90.19 93 PRO A O 1
ATOM 705 N N . ASP A 1 94 ? -2.257 2.878 27.148 1.00 87.00 94 ASP A N 1
ATOM 706 C CA . ASP A 1 94 ? -2.934 3.418 28.324 1.00 87.00 94 ASP A CA 1
ATOM 707 C C . ASP A 1 94 ? -3.742 4.679 27.978 1.00 87.00 94 ASP A C 1
ATOM 709 O O . ASP A 1 94 ? -3.299 5.552 27.230 1.00 87.00 94 ASP A O 1
ATOM 713 N N . GLY A 1 95 ? -4.926 4.803 28.579 1.00 86.56 95 GLY A N 1
ATOM 714 C CA . GLY A 1 95 ? -5.816 5.949 28.372 1.00 86.56 95 GLY A CA 1
ATOM 715 C C . GLY A 1 95 ? -6.869 5.756 27.281 1.00 86.56 95 GLY A C 1
ATOM 716 O O . GLY A 1 95 ? -7.728 6.623 27.145 1.00 86.56 95 GLY A O 1
ATOM 717 N N . TYR A 1 96 ? -6.863 4.617 26.585 1.00 88.44 96 TYR A N 1
ATOM 718 C CA . TYR A 1 96 ? -7.894 4.231 25.621 1.00 88.44 96 TYR A CA 1
ATOM 719 C C . TYR A 1 96 ? -8.685 3.021 26.121 1.00 88.44 96 TYR A C 1
ATOM 721 O O . TYR A 1 96 ? -8.125 2.075 26.671 1.00 88.44 96 TYR A O 1
ATOM 729 N N . ASN A 1 97 ? -10.003 3.033 25.925 1.00 84.19 97 ASN A N 1
ATOM 730 C CA . ASN A 1 97 ? -10.893 1.945 26.346 1.00 84.19 97 ASN A CA 1
ATOM 731 C C . ASN A 1 97 ? -11.188 0.956 25.214 1.00 84.19 97 ASN A C 1
ATOM 733 O O . ASN A 1 97 ? -11.759 -0.109 25.449 1.00 84.19 97 ASN A O 1
ATOM 737 N N . SER A 1 98 ? -10.855 1.321 23.976 1.00 82.06 98 SER A N 1
ATOM 738 C CA . SER A 1 98 ? -11.050 0.483 22.797 1.00 82.06 98 SER A CA 1
ATOM 739 C C . SER A 1 98 ? -10.055 0.832 21.696 1.00 82.06 98 SER A C 1
ATOM 741 O O . SER A 1 98 ? -9.534 1.945 21.648 1.00 82.06 98 SER A O 1
ATOM 743 N N . ILE A 1 99 ? -9.849 -0.109 20.772 1.00 86.12 99 ILE A N 1
ATOM 744 C CA . ILE A 1 99 ? -9.010 0.097 19.588 1.00 86.12 99 ILE A CA 1
ATOM 745 C C . ILE A 1 99 ? -9.535 1.264 18.757 1.00 86.12 99 ILE A C 1
ATOM 747 O O . ILE A 1 99 ? -8.744 2.116 18.392 1.00 86.12 99 ILE A O 1
ATOM 751 N N . ILE A 1 100 ? -10.851 1.353 18.522 1.00 83.44 100 ILE A N 1
ATOM 752 C CA . ILE A 1 100 ? -11.456 2.445 17.738 1.00 83.44 100 ILE A CA 1
ATOM 753 C C . ILE A 1 100 ? -11.141 3.809 18.361 1.00 83.44 100 ILE A C 1
ATOM 755 O O . ILE A 1 100 ? -10.786 4.736 17.640 1.00 83.44 100 ILE A O 1
ATOM 759 N N . GLU A 1 101 ? -11.233 3.933 19.688 1.00 81.94 101 GLU A N 1
ATOM 760 C CA . GLU A 1 101 ? -10.898 5.176 20.397 1.00 81.94 101 GLU A CA 1
ATOM 761 C C . GLU A 1 101 ? -9.424 5.558 20.198 1.00 81.94 101 GLU A C 1
ATOM 763 O O . GLU A 1 101 ? -9.115 6.725 19.972 1.00 81.94 101 GLU A O 1
ATOM 768 N N . PHE A 1 102 ? -8.532 4.566 20.228 1.00 89.25 102 PHE A N 1
ATOM 769 C CA . PHE A 1 102 ? -7.106 4.752 19.981 1.00 89.25 102 PHE A CA 1
ATOM 770 C C . PHE A 1 102 ? -6.810 5.134 18.525 1.00 89.25 102 PHE A C 1
ATOM 772 O O . PHE A 1 102 ? -6.192 6.168 18.283 1.00 89.25 102 PHE A O 1
ATOM 779 N N . VAL A 1 103 ? -7.299 4.360 17.551 1.00 87.75 103 VAL A N 1
ATOM 780 C CA . VAL A 1 103 ? -7.008 4.591 16.127 1.00 87.75 103 VAL A CA 1
ATOM 781 C C . VAL A 1 103 ? -7.687 5.831 15.550 1.00 87.75 103 VAL A C 1
ATOM 783 O O . VAL A 1 103 ? -7.274 6.327 14.510 1.00 87.75 103 VAL A O 1
ATOM 786 N N . SER A 1 104 ? -8.694 6.376 16.238 1.00 86.12 104 SER A N 1
ATOM 787 C CA . SER A 1 104 ? -9.296 7.669 15.888 1.00 86.12 104 SER A CA 1
ATOM 788 C C . SER A 1 104 ? -8.434 8.868 16.312 1.00 86.12 104 SER A C 1
ATOM 790 O O . SER A 1 104 ? -8.734 10.002 15.939 1.00 86.12 104 SER A O 1
ATOM 792 N N . SER A 1 105 ? -7.381 8.651 17.108 1.00 88.75 105 SER A N 1
ATOM 793 C CA . SER A 1 105 ? -6.462 9.690 17.571 1.00 88.75 105 SER A CA 1
ATOM 794 C C . SER A 1 105 ? -5.169 9.653 16.760 1.00 88.75 105 SER A C 1
ATOM 796 O O . SER A 1 105 ? -4.259 8.880 17.057 1.00 88.75 105 SER A O 1
ATOM 798 N N . GLN A 1 106 ? -5.068 10.527 15.754 1.00 86.00 106 GLN A N 1
ATOM 799 C CA . GLN A 1 106 ? -3.904 10.592 14.863 1.00 86.00 106 GLN A CA 1
ATOM 800 C C . GLN A 1 106 ? -2.578 10.692 15.635 1.00 86.00 106 GLN A C 1
ATOM 802 O O . GLN A 1 106 ? -1.665 9.911 15.398 1.00 86.00 106 GLN A O 1
ATOM 807 N N . SER A 1 107 ? -2.491 11.584 16.625 1.00 87.38 107 SER A N 1
ATOM 808 C CA . SER A 1 107 ? -1.262 11.769 17.406 1.00 87.38 107 SER A CA 1
ATOM 809 C C . SER A 1 107 ? -0.891 10.556 18.263 1.00 87.38 107 SER A C 1
ATOM 811 O O . SER A 1 107 ? 0.281 10.349 18.573 1.00 87.38 107 SER A O 1
ATOM 813 N N . ALA A 1 108 ? -1.873 9.747 18.667 1.00 90.38 108 ALA A N 1
ATOM 814 C CA . ALA A 1 108 ? -1.627 8.532 19.432 1.00 90.38 108 ALA A CA 1
ATOM 815 C C . ALA A 1 108 ? -1.122 7.399 18.542 1.00 90.38 108 ALA A C 1
ATOM 817 O O . ALA A 1 108 ? -0.203 6.685 18.938 1.00 90.38 108 ALA A O 1
ATOM 818 N N . VAL A 1 109 ? -1.696 7.270 17.346 1.00 89.56 109 VAL A N 1
ATOM 819 C CA . VAL A 1 109 ? -1.245 6.323 16.323 1.00 89.56 109 VAL A CA 1
ATOM 820 C C . VAL A 1 109 ? 0.174 6.662 15.879 1.00 89.56 109 VAL A C 1
ATOM 822 O O . VAL A 1 109 ? 1.035 5.791 15.926 1.00 89.56 109 VAL A O 1
ATOM 825 N N . GLU A 1 110 ? 0.453 7.926 15.555 1.00 88.81 110 GLU A N 1
ATOM 826 C CA . GLU A 1 110 ? 1.801 8.392 15.198 1.00 88.81 110 GLU A CA 1
ATOM 827 C C . GLU A 1 110 ? 2.809 8.074 16.308 1.00 88.81 110 GLU A C 1
ATOM 829 O O . GLU A 1 110 ? 3.868 7.507 16.051 1.00 88.81 110 GLU A O 1
ATOM 834 N N . SER A 1 111 ? 2.457 8.357 17.567 1.00 89.31 111 SER A N 1
ATOM 835 C CA . SER A 1 111 ? 3.327 8.034 18.698 1.00 89.31 111 SER A CA 1
ATOM 836 C C . SER A 1 111 ? 3.537 6.527 18.863 1.00 89.31 111 SER A C 1
ATOM 838 O O . SER A 1 111 ? 4.637 6.104 19.209 1.00 89.31 111 SER A O 1
ATOM 840 N N . PHE A 1 112 ? 2.518 5.702 18.623 1.00 91.88 112 PHE A N 1
ATOM 841 C CA . PHE A 1 112 ? 2.659 4.249 18.667 1.00 91.88 112 PHE A CA 1
ATOM 842 C C . PHE A 1 112 ? 3.608 3.752 17.576 1.00 91.88 112 PHE A C 1
ATOM 844 O O . PHE A 1 112 ? 4.513 2.973 17.869 1.00 91.88 112 PHE A O 1
ATOM 851 N N . ILE A 1 113 ? 3.443 4.244 16.348 1.00 88.50 113 ILE A N 1
ATOM 852 C CA . ILE A 1 113 ? 4.290 3.901 15.204 1.00 88.50 113 ILE A CA 1
ATOM 853 C C . ILE A 1 113 ? 5.746 4.287 15.482 1.00 88.50 113 ILE A C 1
ATOM 855 O O . ILE A 1 113 ? 6.627 3.446 15.353 1.00 88.50 113 ILE A O 1
ATOM 859 N N . GLU A 1 114 ? 6.004 5.505 15.969 1.00 87.69 114 GLU A N 1
ATOM 860 C CA . GLU A 1 114 ? 7.363 5.968 16.297 1.00 87.69 114 GLU A CA 1
ATOM 861 C C . GLU A 1 114 ? 8.056 5.127 17.384 1.00 87.69 114 GLU A C 1
ATOM 863 O O . GLU A 1 114 ? 9.284 5.064 17.429 1.00 87.69 114 GLU A O 1
ATOM 868 N N . ASN A 1 115 ? 7.289 4.488 18.272 1.00 88.38 115 ASN A N 1
ATOM 869 C CA . ASN A 1 115 ? 7.822 3.623 19.328 1.00 88.38 115 ASN A CA 1
ATOM 870 C C . ASN A 1 115 ? 7.833 2.134 18.951 1.00 88.38 115 ASN A C 1
ATOM 872 O O . ASN A 1 115 ? 8.320 1.314 19.734 1.00 88.38 115 ASN A O 1
ATOM 876 N N . THR A 1 116 ? 7.303 1.777 17.784 1.00 89.56 116 THR A N 1
ATOM 877 C CA . THR A 1 116 ? 7.242 0.396 17.308 1.00 89.56 116 THR A CA 1
ATOM 878 C C . THR A 1 116 ? 8.453 0.108 16.420 1.00 89.56 116 THR A C 1
ATOM 880 O O . THR A 1 116 ? 8.764 0.906 15.536 1.00 89.56 116 THR A O 1
ATOM 883 N N . PRO A 1 117 ? 9.161 -1.019 16.619 1.00 88.56 117 PRO A N 1
ATOM 884 C CA . PRO A 1 117 ? 10.190 -1.461 15.690 1.00 88.56 117 PRO A CA 1
ATOM 885 C C . PRO A 1 117 ? 9.657 -1.540 14.256 1.00 88.56 117 PRO A C 1
ATOM 887 O O . PRO A 1 117 ? 8.667 -2.215 13.983 1.00 88.56 117 PRO A O 1
ATOM 890 N N . GLU A 1 118 ? 10.360 -0.899 13.326 1.00 82.31 118 GLU A N 1
ATOM 891 C CA . GLU A 1 118 ? 9.983 -0.860 11.908 1.00 82.31 118 GLU A CA 1
ATOM 892 C C . GLU A 1 118 ? 9.813 -2.264 11.305 1.00 82.31 118 GLU A C 1
ATOM 894 O O . GLU A 1 118 ? 8.868 -2.518 10.562 1.00 82.31 118 GLU A O 1
ATOM 899 N N . ALA A 1 119 ? 10.664 -3.213 11.706 1.00 79.94 119 ALA A N 1
ATOM 900 C CA . ALA A 1 119 ? 10.577 -4.605 11.272 1.00 79.94 119 ALA A CA 1
ATOM 901 C C . ALA A 1 119 ? 9.234 -5.270 11.628 1.00 79.94 119 ALA A C 1
ATOM 903 O O . ALA A 1 119 ? 8.720 -6.065 10.840 1.00 79.94 119 ALA A O 1
ATOM 904 N N . ASP A 1 120 ? 8.648 -4.931 12.779 1.00 85.88 120 ASP A N 1
ATOM 905 C CA . ASP A 1 120 ? 7.383 -5.514 13.232 1.00 85.88 120 ASP A CA 1
ATOM 906 C C . ASP A 1 120 ? 6.202 -4.908 12.462 1.00 85.88 120 ASP A C 1
ATOM 908 O O . ASP A 1 120 ? 5.280 -5.628 12.072 1.00 85.88 120 ASP A O 1
ATOM 912 N N . LEU A 1 121 ? 6.262 -3.604 12.162 1.00 82.38 121 LEU A N 1
ATOM 913 C CA . LEU A 1 121 ? 5.292 -2.938 11.287 1.00 82.38 121 LEU A CA 1
ATOM 914 C C . LEU A 1 121 ? 5.330 -3.529 9.877 1.00 82.38 121 LEU A C 1
ATOM 916 O O . LEU A 1 121 ? 4.288 -3.941 9.372 1.00 82.38 121 LEU A O 1
ATOM 920 N N . ILE A 1 122 ? 6.512 -3.647 9.269 1.00 77.94 122 ILE A N 1
ATOM 921 C CA . ILE A 1 122 ? 6.680 -4.241 7.934 1.00 77.94 122 ILE A CA 1
ATOM 922 C C . ILE A 1 122 ? 6.179 -5.692 7.920 1.00 77.94 122 ILE A C 1
ATOM 924 O O . ILE A 1 122 ? 5.468 -6.098 7.000 1.00 77.94 122 ILE A O 1
ATOM 928 N N . ALA A 1 123 ? 6.489 -6.483 8.952 1.00 78.75 123 ALA A N 1
ATOM 929 C CA . ALA A 1 123 ? 6.001 -7.856 9.060 1.00 78.75 123 ALA A CA 1
ATOM 930 C C . ALA A 1 123 ? 4.467 -7.922 9.145 1.00 78.75 123 ALA A C 1
ATOM 932 O O . ALA A 1 123 ? 3.849 -8.752 8.473 1.00 78.75 123 ALA A O 1
ATOM 933 N N . ALA A 1 124 ? 3.843 -7.038 9.928 1.00 84.38 124 ALA A N 1
ATOM 934 C CA . ALA A 1 124 ? 2.391 -6.954 10.035 1.00 84.38 124 ALA A CA 1
ATOM 935 C C . ALA A 1 124 ? 1.738 -6.528 8.712 1.00 84.38 124 ALA A C 1
ATOM 937 O O . ALA A 1 124 ? 0.746 -7.137 8.312 1.00 84.38 124 ALA A O 1
ATOM 938 N N . GLN A 1 125 ? 2.306 -5.546 8.006 1.00 79.12 125 GLN A N 1
ATOM 939 C CA . GLN A 1 125 ? 1.837 -5.126 6.682 1.00 79.12 125 GLN A CA 1
ATOM 940 C C . GLN A 1 125 ? 1.918 -6.282 5.680 1.00 79.12 125 GLN A C 1
ATOM 942 O O . GLN A 1 125 ? 0.911 -6.645 5.077 1.00 79.12 125 GLN A O 1
ATOM 947 N N . ASN A 1 126 ? 3.071 -6.945 5.575 1.00 75.44 126 ASN A N 1
ATOM 948 C CA . ASN A 1 126 ? 3.255 -8.083 4.673 1.00 75.44 126 ASN A CA 1
ATOM 949 C C . ASN A 1 126 ? 2.286 -9.234 4.983 1.00 75.44 126 ASN A C 1
ATOM 951 O O . ASN A 1 126 ? 1.735 -9.843 4.066 1.00 75.44 126 ASN A O 1
ATOM 955 N N . ALA A 1 127 ? 2.020 -9.500 6.266 1.00 80.56 127 ALA A N 1
ATOM 956 C CA . ALA A 1 127 ? 1.035 -10.496 6.673 1.00 80.56 127 ALA A CA 1
ATOM 957 C C . ALA A 1 127 ? -0.390 -10.133 6.223 1.00 80.56 127 ALA A C 1
ATOM 959 O O . ALA A 1 127 ? -1.130 -11.021 5.819 1.00 80.56 127 ALA A O 1
ATOM 960 N N . ILE A 1 128 ? -0.768 -8.851 6.257 1.00 78.50 128 ILE A N 1
ATOM 961 C CA . ILE A 1 128 ? -2.071 -8.378 5.759 1.00 78.50 128 ILE A CA 1
ATOM 962 C C . ILE A 1 128 ? -2.167 -8.569 4.249 1.00 78.50 128 ILE A C 1
ATOM 964 O O . ILE A 1 128 ? -3.154 -9.101 3.757 1.00 78.50 128 ILE A O 1
ATOM 968 N N . LEU A 1 129 ? -1.128 -8.175 3.515 1.00 72.19 129 LEU A N 1
ATOM 969 C CA . LEU A 1 129 ? -1.116 -8.238 2.052 1.00 72.19 129 LEU A CA 1
ATOM 970 C C . LEU A 1 129 ? -1.078 -9.658 1.502 1.00 72.19 129 LEU A C 1
ATOM 972 O O . LEU A 1 129 ? -1.457 -9.887 0.352 1.00 72.19 129 LEU A O 1
ATOM 976 N N . ALA A 1 130 ? -0.567 -10.605 2.281 1.00 73.12 130 ALA A N 1
ATOM 977 C CA . ALA A 1 130 ? -0.548 -12.015 1.925 1.00 73.12 130 ALA A CA 1
ATOM 978 C C . ALA A 1 130 ? -1.861 -12.741 2.269 1.00 73.12 130 ALA A C 1
ATOM 980 O O . ALA A 1 130 ? -2.072 -13.854 1.787 1.00 73.12 130 ALA A O 1
ATOM 981 N N . ASP A 1 131 ? -2.725 -12.144 3.093 1.00 74.56 131 ASP A N 1
ATOM 982 C CA . ASP A 1 131 ? -3.941 -12.780 3.591 1.00 74.56 131 ASP A CA 1
ATOM 983 C C . ASP A 1 131 ? -5.161 -12.388 2.745 1.00 74.56 131 ASP A C 1
ATOM 985 O O . ASP A 1 131 ? -5.717 -11.295 2.869 1.00 74.56 131 ASP A O 1
ATOM 989 N N . SER A 1 132 ? -5.597 -13.311 1.885 1.00 70.31 132 SER A N 1
ATOM 990 C CA . SER A 1 132 ? -6.756 -13.123 1.006 1.00 70.31 132 SER A CA 1
ATOM 991 C C . SER A 1 132 ? -8.085 -12.963 1.748 1.00 70.31 132 SER A C 1
ATOM 993 O O . SER A 1 132 ? -9.053 -12.529 1.130 1.00 70.31 132 SER A O 1
ATOM 995 N N . ASP A 1 133 ? -8.153 -13.308 3.038 1.00 72.88 133 ASP A N 1
ATOM 996 C CA . ASP A 1 133 ? -9.343 -13.066 3.861 1.00 72.88 133 ASP A CA 1
ATOM 997 C C . ASP A 1 133 ? -9.371 -11.623 4.408 1.00 72.88 133 ASP A C 1
ATOM 999 O O . ASP A 1 133 ? -10.408 -11.160 4.890 1.00 72.88 133 ASP A O 1
ATOM 1003 N N . LEU A 1 134 ? -8.244 -10.897 4.341 1.00 71.06 134 LEU A N 1
ATOM 1004 C CA . LEU A 1 134 ? -8.106 -9.518 4.824 1.00 71.06 134 LEU A CA 1
ATOM 1005 C C . LEU A 1 134 ? -8.147 -8.474 3.708 1.00 71.06 134 LEU A C 1
ATOM 1007 O O . LEU A 1 134 ? -8.578 -7.348 3.966 1.00 71.06 134 LEU A O 1
ATOM 1011 N N . VAL A 1 135 ? -7.711 -8.825 2.496 1.00 69.88 135 VAL A N 1
ATOM 1012 C CA . VAL A 1 135 ? -7.676 -7.915 1.344 1.00 69.88 135 VAL A CA 1
ATOM 1013 C C . VAL A 1 135 ? -8.635 -8.368 0.248 1.00 69.88 135 VAL A C 1
ATOM 1015 O O . VAL A 1 135 ? -8.740 -9.552 -0.067 1.00 69.88 135 VAL A O 1
ATOM 1018 N N . ALA A 1 136 ? -9.339 -7.415 -0.360 1.00 63.41 136 ALA A N 1
ATOM 1019 C CA . ALA A 1 136 ? -10.257 -7.696 -1.456 1.00 63.41 136 ALA A CA 1
ATOM 1020 C C . ALA A 1 136 ? -9.464 -8.014 -2.733 1.00 63.41 136 ALA A C 1
ATOM 1022 O O . ALA A 1 136 ? -9.235 -7.126 -3.540 1.00 63.41 136 ALA A O 1
ATOM 1023 N N . GLY A 1 137 ? -9.008 -9.254 -2.921 1.00 65.00 137 GLY A N 1
ATOM 1024 C CA . GLY A 1 137 ? -8.227 -9.654 -4.099 1.00 65.00 137 GLY A CA 1
ATOM 1025 C C . GLY A 1 137 ? -8.899 -9.332 -5.447 1.00 65.00 137 GLY A C 1
ATOM 1026 O O . GLY A 1 137 ? -10.105 -9.098 -5.542 1.00 65.00 137 GLY A O 1
ATOM 1027 N N . PHE A 1 138 ? -8.109 -9.325 -6.520 1.00 70.75 138 PHE A N 1
ATOM 1028 C CA . PHE A 1 138 ? -8.606 -9.170 -7.888 1.00 70.75 138 PHE A CA 1
ATOM 1029 C C . PHE A 1 138 ? -9.139 -10.479 -8.475 1.00 70.75 138 PHE A C 1
ATOM 1031 O O . PHE A 1 138 ? -8.575 -11.547 -8.242 1.00 70.75 138 PHE A O 1
ATOM 1038 N N . ASP A 1 139 ? -10.160 -10.361 -9.325 1.00 73.38 139 ASP A N 1
ATOM 1039 C CA . ASP A 1 139 ? -10.530 -11.369 -10.322 1.00 73.38 139 ASP A CA 1
ATOM 1040 C C . ASP A 1 139 ? -10.200 -10.826 -11.722 1.00 73.38 139 ASP A C 1
ATOM 1042 O O . ASP A 1 139 ? -10.409 -9.640 -11.992 1.00 73.38 139 ASP A O 1
ATOM 1046 N N . GLU A 1 140 ? -9.688 -11.671 -12.624 1.00 74.75 140 GLU A N 1
ATOM 1047 C CA . GLU A 1 140 ? -9.369 -11.265 -14.000 1.00 74.75 140 GLU A CA 1
ATOM 1048 C C . GLU A 1 140 ? -10.582 -10.704 -14.748 1.00 74.75 140 GLU A C 1
ATOM 1050 O O . GLU A 1 140 ? -10.417 -9.807 -15.581 1.00 74.75 140 GLU A O 1
ATOM 1055 N N . SER A 1 141 ? -11.796 -11.199 -14.470 1.00 74.69 141 SER A N 1
ATOM 1056 C CA . SER A 1 141 ? -13.016 -10.709 -15.125 1.00 74.69 141 SER A CA 1
ATOM 1057 C C . SER A 1 141 ? -13.375 -9.281 -14.740 1.00 74.69 141 SER A C 1
ATOM 1059 O O . SER A 1 141 ? -14.096 -8.612 -15.484 1.00 74.69 141 SER A O 1
ATOM 1061 N N . ASP A 1 142 ? -12.859 -8.821 -13.603 1.00 73.56 142 ASP A N 1
ATOM 1062 C CA . ASP A 1 142 ? -13.284 -7.589 -12.949 1.00 73.56 142 ASP A CA 1
ATOM 1063 C C . ASP A 1 142 ? -12.280 -6.450 -13.148 1.00 73.56 142 ASP A C 1
ATOM 1065 O O . ASP A 1 142 ? -12.544 -5.323 -12.737 1.00 73.56 142 ASP A O 1
ATOM 1069 N N . ILE A 1 143 ? -11.155 -6.705 -13.827 1.00 76.88 143 ILE A N 1
ATOM 1070 C CA . ILE A 1 143 ? -10.134 -5.697 -14.127 1.00 76.88 143 ILE A CA 1
ATOM 1071 C C . ILE A 1 143 ? -10.652 -4.737 -15.215 1.00 76.88 143 ILE A C 1
ATOM 1073 O O . ILE A 1 143 ? -10.806 -5.130 -16.379 1.00 76.88 143 ILE A O 1
ATOM 1077 N N . PRO A 1 144 ? -10.869 -3.444 -14.905 1.00 78.69 144 PRO A N 1
ATOM 1078 C CA . PRO A 1 144 ? -11.176 -2.430 -15.891 1.00 78.69 144 PRO A CA 1
ATOM 1079 C C . PRO A 1 144 ? -10.037 -2.299 -16.894 1.00 78.69 144 PRO A C 1
ATOM 1081 O O . PRO A 1 144 ? -8.853 -2.352 -16.568 1.00 78.69 144 PRO A O 1
ATOM 1084 N N . SER A 1 145 ? -10.405 -2.013 -18.140 1.00 82.81 145 SER A N 1
ATOM 1085 C CA . SER A 1 145 ? -9.424 -1.823 -19.214 1.00 82.81 145 SER A CA 1
ATOM 1086 C C . SER A 1 145 ? -8.465 -0.643 -18.998 1.00 82.81 145 SER A C 1
ATOM 1088 O O . SER A 1 145 ? -7.505 -0.486 -19.756 1.00 82.81 145 SER A O 1
ATOM 1090 N N . PHE A 1 146 ? -8.733 0.214 -18.008 1.00 81.06 146 PHE A N 1
ATOM 1091 C CA . PHE A 1 146 ? -7.992 1.440 -17.770 1.00 81.06 146 PHE A CA 1
ATOM 1092 C C . PHE A 1 146 ? -8.034 1.860 -16.298 1.00 81.06 146 PHE A C 1
ATOM 1094 O O . PHE A 1 146 ? -9.112 1.905 -15.706 1.00 81.06 146 PHE A O 1
ATOM 1101 N N . TYR A 1 147 ? -6.879 2.258 -15.771 1.00 80.19 147 TYR A N 1
ATOM 1102 C CA . TYR A 1 147 ? -6.735 2.889 -14.465 1.00 80.19 147 TYR A CA 1
ATOM 1103 C C . TYR A 1 147 ? -5.802 4.095 -14.516 1.00 80.19 147 TYR A C 1
ATOM 1105 O O . TYR A 1 147 ? -4.870 4.145 -15.324 1.00 80.19 147 TYR A O 1
ATOM 1113 N N . TYR A 1 148 ? -5.999 5.018 -13.581 1.00 72.69 148 TYR A N 1
ATOM 1114 C CA . TYR A 1 148 ? -4.970 5.962 -13.158 1.00 72.69 148 TYR A CA 1
ATOM 1115 C C . TYR A 1 148 ? -4.366 5.476 -11.845 1.00 72.69 148 TYR A C 1
ATOM 1117 O O . TYR A 1 148 ? -5.091 5.404 -10.867 1.00 72.69 148 TYR A O 1
ATOM 1125 N N . ALA A 1 149 ? -3.076 5.153 -11.832 1.00 74.81 149 ALA A N 1
ATOM 1126 C CA . ALA A 1 149 ? -2.307 4.895 -10.620 1.00 74.81 149 ALA A CA 1
ATOM 1127 C C . ALA A 1 149 ? -1.629 6.204 -10.202 1.00 74.81 149 ALA A C 1
ATOM 1129 O O . ALA A 1 149 ? -0.696 6.646 -10.873 1.00 74.81 149 ALA A O 1
ATOM 1130 N N . ILE A 1 150 ? -2.143 6.869 -9.176 1.00 68.38 150 ILE A N 1
ATOM 1131 C CA . ILE A 1 150 ? -1.661 8.169 -8.702 1.00 68.38 150 ILE A CA 1
ATOM 1132 C C . ILE A 1 150 ? -0.902 7.947 -7.400 1.00 68.38 150 ILE A C 1
ATOM 1134 O O . ILE A 1 150 ? -1.408 7.271 -6.510 1.00 68.38 150 ILE A O 1
ATOM 1138 N N . ASP A 1 151 ? 0.291 8.522 -7.289 1.00 65.25 151 ASP A N 1
ATOM 1139 C CA . ASP A 1 151 ? 1.073 8.403 -6.059 1.00 65.25 151 ASP A CA 1
ATOM 1140 C C . ASP A 1 151 ? 0.422 9.234 -4.951 1.00 65.25 151 ASP A C 1
ATOM 1142 O O . ASP A 1 151 ? -0.172 10.288 -5.217 1.00 65.25 151 ASP A O 1
ATOM 1146 N N . THR A 1 152 ? 0.561 8.793 -3.709 1.00 57.31 152 THR A N 1
ATOM 1147 C CA . THR A 1 152 ? -0.004 9.469 -2.541 1.00 57.31 152 THR A CA 1
ATOM 1148 C C . THR A 1 152 ? 0.595 10.864 -2.354 1.00 57.31 152 THR A C 1
ATOM 1150 O O . THR A 1 152 ? 1.796 11.094 -2.520 1.00 57.31 152 THR A O 1
ATOM 1153 N N . ALA A 1 153 ? -0.255 11.831 -2.010 1.00 53.06 153 ALA A N 1
ATOM 1154 C CA . ALA A 1 153 ? 0.162 13.183 -1.662 1.00 53.06 153 ALA A CA 1
ATOM 1155 C C . ALA A 1 153 ? -0.390 13.551 -0.289 1.00 53.06 153 ALA A C 1
ATOM 1157 O O . ALA A 1 153 ? -1.542 13.262 0.019 1.00 53.06 153 ALA A O 1
ATOM 1158 N N . GLU A 1 154 ? 0.432 14.235 0.504 1.00 47.97 154 GLU A N 1
ATOM 1159 C CA . GLU A 1 154 ? 0.038 14.748 1.816 1.00 47.97 154 GLU A CA 1
ATOM 1160 C C . GLU A 1 154 ? -1.275 15.549 1.747 1.00 47.97 154 GLU A C 1
ATOM 1162 O O . GLU A 1 154 ? -1.477 16.305 0.784 1.00 47.97 154 GLU A O 1
ATOM 1167 N N . PRO A 1 155 ? -2.147 15.472 2.770 1.00 45.22 155 PRO A N 1
ATOM 1168 C CA . PRO A 1 155 ? -3.378 16.251 2.818 1.00 45.22 155 PRO A CA 1
ATOM 1169 C C . PRO A 1 155 ? -3.139 17.741 2.525 1.00 45.22 155 PRO A C 1
ATOM 1171 O O . PRO A 1 155 ? -2.350 18.420 3.183 1.00 45.22 155 PRO A O 1
ATOM 1174 N N . GLY A 1 156 ? -3.834 18.265 1.511 1.00 44.72 156 GLY A N 1
ATOM 1175 C CA . GLY A 1 156 ? -3.678 19.647 1.038 1.00 44.72 156 GLY A CA 1
ATOM 1176 C C . GLY A 1 156 ? -2.660 19.842 -0.094 1.00 44.72 156 GLY A C 1
ATOM 1177 O O . GLY A 1 156 ? -2.558 20.952 -0.623 1.00 44.72 156 GLY A O 1
ATOM 1178 N N . TYR A 1 157 ? -1.961 18.787 -0.517 1.00 47.62 157 TYR A N 1
ATOM 1179 C CA . TYR A 1 157 ? -1.061 18.783 -1.668 1.00 47.62 157 TYR A CA 1
ATOM 1180 C C . TYR A 1 157 ? -1.642 17.953 -2.817 1.00 47.62 157 TYR A C 1
ATOM 1182 O O . TYR A 1 157 ? -2.352 16.974 -2.619 1.00 47.62 157 TYR A O 1
ATOM 1190 N N . LEU A 1 158 ? -1.353 18.366 -4.053 1.00 55.31 158 LEU A N 1
ATOM 1191 C CA . LEU A 1 158 ? -1.695 17.590 -5.244 1.00 55.31 158 LEU A CA 1
ATOM 1192 C C . LEU A 1 158 ? -0.532 16.666 -5.584 1.00 55.31 158 LEU A C 1
ATOM 1194 O O . LEU A 1 158 ? 0.605 17.137 -5.693 1.00 55.31 158 LEU A O 1
ATOM 1198 N N . SER A 1 159 ? -0.831 15.391 -5.830 1.00 63.78 159 SER A N 1
ATOM 1199 C CA . SER A 1 159 ? 0.145 14.479 -6.415 1.00 63.78 159 SER A CA 1
ATOM 1200 C C . SER A 1 159 ? 0.582 15.001 -7.780 1.00 63.78 159 SER A C 1
ATOM 1202 O O . SER A 1 159 ? -0.230 15.456 -8.593 1.00 63.78 159 SER A O 1
ATOM 1204 N N . ARG A 1 160 ? 1.896 15.012 -8.010 1.00 63.78 160 ARG A N 1
ATOM 1205 C CA . ARG A 1 160 ? 2.507 15.491 -9.264 1.00 63.78 160 ARG A CA 1
ATOM 1206 C C . ARG A 1 160 ? 3.039 14.334 -10.104 1.00 63.78 160 ARG A C 1
ATOM 1208 O O . ARG A 1 160 ? 3.708 14.576 -11.108 1.00 63.78 160 ARG A O 1
ATOM 1215 N N . SER A 1 161 ? 2.750 13.109 -9.685 1.00 68.12 161 SER A N 1
ATOM 1216 C CA . SER A 1 161 ? 3.281 11.877 -10.238 1.00 68.12 161 SER A CA 1
ATOM 1217 C C . SER A 1 161 ? 2.211 10.794 -10.291 1.00 68.12 161 SER A C 1
ATOM 1219 O O . SER A 1 161 ? 1.110 10.940 -9.761 1.00 68.12 161 SER A O 1
ATOM 1221 N N . GLY A 1 162 ? 2.494 9.760 -11.073 1.00 73.69 162 GLY A N 1
ATOM 1222 C CA . GLY A 1 162 ? 1.564 8.676 -11.331 1.00 73.69 162 GLY A CA 1
ATOM 1223 C C . GLY A 1 162 ? 1.675 8.158 -12.755 1.00 73.69 162 GLY A C 1
ATOM 1224 O O . GLY A 1 162 ? 2.549 8.543 -13.539 1.00 73.69 162 GLY A O 1
ATOM 1225 N N . SER A 1 163 ? 0.755 7.275 -13.111 1.00 78.56 163 SER A N 1
ATOM 1226 C CA . SER A 1 163 ? 0.709 6.638 -14.414 1.00 78.56 163 SER A CA 1
ATOM 1227 C C . SER A 1 163 ? -0.708 6.268 -14.835 1.00 78.56 163 SER A C 1
ATOM 1229 O O . SER A 1 163 ? -1.602 6.092 -14.014 1.00 78.56 163 SER A O 1
ATOM 1231 N N . ALA A 1 164 ? -0.920 6.138 -16.141 1.00 83.19 164 ALA A N 1
ATOM 1232 C CA . ALA A 1 164 ? -2.086 5.455 -16.683 1.00 83.19 164 ALA A CA 1
ATOM 1233 C C . ALA A 1 164 ? -1.721 4.009 -17.016 1.00 83.19 164 ALA A C 1
ATOM 1235 O O . ALA A 1 164 ? -0.754 3.757 -17.740 1.00 83.19 164 ALA A O 1
ATOM 1236 N N . LEU A 1 165 ? -2.520 3.068 -16.528 1.00 86.44 165 LEU A N 1
ATOM 1237 C CA . LEU A 1 165 ? -2.379 1.643 -16.792 1.00 86.44 165 LEU A CA 1
ATOM 1238 C C . LEU A 1 165 ? -3.527 1.201 -17.687 1.00 86.44 165 LEU A C 1
ATOM 1240 O O . LEU A 1 165 ? -4.695 1.405 -17.367 1.00 86.44 165 LEU A O 1
ATOM 1244 N N . LYS A 1 166 ? -3.196 0.595 -18.823 1.00 88.88 166 LYS A N 1
ATOM 1245 C CA . LYS A 1 166 ? -4.175 0.017 -19.738 1.00 88.88 166 LYS A CA 1
ATOM 1246 C C . LYS A 1 166 ? -4.039 -1.495 -19.748 1.00 88.88 166 LYS A C 1
ATOM 1248 O O . LYS A 1 166 ? -3.001 -1.999 -20.166 1.00 88.88 166 LYS A O 1
ATOM 1253 N N . PHE A 1 167 ? -5.121 -2.187 -19.418 1.00 87.81 167 PHE A N 1
ATOM 1254 C CA . PHE A 1 167 ? -5.212 -3.642 -19.433 1.00 87.81 167 PHE A CA 1
ATOM 1255 C C . PHE A 1 167 ? -6.034 -4.093 -20.645 1.00 87.81 167 PHE A C 1
ATOM 1257 O O . PHE A 1 167 ? -7.196 -3.724 -20.814 1.00 87.81 167 PHE A O 1
ATOM 1264 N N . ASN A 1 168 ? -5.426 -4.875 -21.536 1.00 87.88 168 ASN A N 1
ATOM 1265 C CA . ASN A 1 168 ? -6.137 -5.552 -22.618 1.00 87.88 168 ASN A CA 1
ATOM 1266 C C . ASN A 1 168 ? -6.480 -6.977 -22.175 1.00 87.88 168 ASN A C 1
ATOM 1268 O O . ASN A 1 168 ? -5.628 -7.658 -21.611 1.00 87.88 168 ASN A O 1
ATOM 1272 N N . ALA A 1 169 ? -7.668 -7.465 -22.542 1.00 79.19 169 ALA A N 1
ATOM 1273 C CA . ALA A 1 169 ? -8.185 -8.794 -22.181 1.00 79.19 169 ALA A CA 1
ATOM 1274 C C . ALA A 1 169 ? -7.329 -9.998 -22.642 1.00 79.19 169 ALA A C 1
ATOM 1276 O O . ALA A 1 169 ? -7.661 -11.141 -22.360 1.00 79.19 169 ALA A O 1
ATOM 1277 N N . THR A 1 170 ? -6.244 -9.769 -23.383 1.00 78.12 170 THR A N 1
ATOM 1278 C CA . THR A 1 170 ? -5.317 -10.806 -23.857 1.00 78.12 170 THR A CA 1
ATOM 1279 C C . THR A 1 170 ? -4.119 -11.022 -22.923 1.00 78.12 170 THR A C 1
ATOM 1281 O O . THR A 1 170 ? -3.116 -11.573 -23.373 1.00 78.12 170 THR A O 1
ATOM 1284 N N . GLY A 1 171 ? -4.168 -10.532 -21.677 1.00 86.50 171 GLY A N 1
ATOM 1285 C CA . GLY A 1 171 ? -3.038 -10.590 -20.737 1.00 86.50 171 GLY A CA 1
ATOM 1286 C C . GLY A 1 171 ? -1.875 -9.678 -21.140 1.00 86.50 171 GLY A C 1
ATOM 1287 O O . GLY A 1 171 ? -0.714 -9.956 -20.857 1.00 86.50 171 GLY A O 1
ATOM 1288 N N . THR A 1 172 ? -2.166 -8.600 -21.873 1.00 92.06 172 THR A N 1
ATOM 1289 C CA . THR A 1 172 ? -1.176 -7.582 -22.263 1.00 92.06 172 THR A CA 1
ATOM 1290 C C . THR A 1 172 ? -1.673 -6.198 -21.900 1.00 92.06 172 THR A C 1
ATOM 1292 O O . THR A 1 172 ? -2.880 -5.966 -21.838 1.00 92.06 172 THR A O 1
ATOM 1295 N N . GLY A 1 173 ? -0.768 -5.255 -21.705 1.00 90.81 173 GLY A N 1
ATOM 1296 C CA . GLY A 1 173 ? -1.118 -3.895 -21.345 1.00 90.81 173 GLY A CA 1
ATOM 1297 C C . GLY A 1 173 ? -0.023 -2.893 -21.656 1.00 90.81 173 GLY A C 1
ATOM 1298 O O . GLY A 1 173 ? 0.997 -3.213 -22.272 1.00 90.81 173 GLY A O 1
ATOM 1299 N N . SER A 1 174 ? -0.279 -1.650 -21.272 1.00 89.56 174 SER A N 1
ATOM 1300 C CA . SER A 1 174 ? 0.684 -0.562 -21.404 1.00 89.56 174 SER A CA 1
ATOM 1301 C C . SER A 1 174 ? 0.597 0.381 -20.217 1.00 89.56 174 SER A C 1
ATOM 1303 O O . SER A 1 174 ? -0.507 0.761 -19.818 1.00 89.56 174 SER A O 1
ATOM 1305 N N . LYS A 1 175 ? 1.751 0.796 -19.702 1.00 86.81 175 LYS A N 1
ATOM 1306 C CA . LYS A 1 175 ? 1.891 1.846 -18.695 1.00 86.81 175 LYS A CA 1
ATOM 1307 C C . LYS A 1 175 ? 2.347 3.126 -19.370 1.00 86.81 175 LYS A C 1
ATOM 1309 O O . LYS A 1 175 ? 3.295 3.102 -20.149 1.00 86.81 175 LYS A O 1
ATOM 1314 N N . LEU A 1 176 ? 1.689 4.228 -19.039 1.00 84.62 176 LEU A N 1
ATOM 1315 C CA . LEU A 1 176 ? 2.084 5.580 -19.400 1.00 84.62 176 LEU A CA 1
ATOM 1316 C C . LEU A 1 176 ? 2.470 6.330 -18.123 1.00 84.62 176 LEU A C 1
ATOM 1318 O O . LEU A 1 176 ? 1.578 6.747 -17.391 1.00 84.62 176 LEU A O 1
ATOM 1322 N N . SER A 1 177 ? 3.765 6.497 -17.844 1.00 77.69 177 SER A N 1
ATOM 1323 C CA . SER A 1 177 ? 4.217 7.310 -16.700 1.00 77.69 177 SER A CA 1
ATOM 1324 C C . SER A 1 177 ? 4.068 8.803 -16.992 1.00 77.69 177 SER A C 1
ATOM 1326 O O . SER A 1 177 ? 4.471 9.267 -18.065 1.00 77.69 177 SER A O 1
ATOM 1328 N N . PHE A 1 178 ? 3.526 9.552 -16.032 1.00 72.19 178 PHE A N 1
ATOM 1329 C CA . PHE A 1 178 ? 3.405 11.012 -16.086 1.00 72.19 178 PHE A CA 1
ATOM 1330 C C . PHE A 1 178 ? 4.637 11.732 -15.532 1.00 72.19 178 PHE A C 1
ATOM 1332 O O . PHE A 1 178 ? 4.808 12.927 -15.775 1.00 72.19 178 PHE A O 1
ATOM 1339 N N . THR A 1 179 ? 5.520 11.006 -14.846 1.00 60.94 179 THR A N 1
ATOM 1340 C CA . THR A 1 179 ? 6.815 11.495 -14.381 1.00 60.94 179 THR A CA 1
ATOM 1341 C C . THR A 1 179 ? 7.938 10.927 -15.226 1.00 60.94 179 THR A C 1
ATOM 1343 O O . THR A 1 179 ? 8.253 9.738 -15.200 1.00 60.94 179 THR A O 1
ATOM 1346 N N . SER A 1 180 ? 8.588 11.817 -15.960 1.00 56.66 180 SER A N 1
ATOM 1347 C CA . SER A 1 180 ? 9.982 11.649 -16.338 1.00 56.66 180 SER A CA 1
ATOM 1348 C C . SER A 1 180 ? 10.672 12.998 -16.215 1.00 56.66 180 SER A C 1
ATOM 1350 O O . SER A 1 180 ? 10.109 14.043 -16.553 1.00 56.66 180 SER A O 1
ATOM 1352 N N . TRP A 1 181 ? 11.908 12.979 -15.724 1.00 46.53 181 TRP A N 1
ATOM 1353 C CA . TRP A 1 181 ? 12.737 14.173 -15.555 1.00 46.53 181 TRP A CA 1
ATOM 1354 C C . TRP A 1 181 ? 12.909 14.971 -16.862 1.00 46.53 181 TRP A C 1
ATOM 1356 O O . TRP A 1 181 ? 13.075 16.188 -16.850 1.00 46.53 181 TRP A O 1
ATOM 1366 N N . ASN A 1 182 ? 12.804 14.293 -18.010 1.00 54.56 182 ASN A N 1
ATOM 1367 C CA . ASN A 1 182 ? 12.920 14.882 -19.344 1.00 54.56 182 ASN A CA 1
ATOM 1368 C C . ASN A 1 182 ? 11.567 15.208 -20.017 1.00 54.56 182 ASN A C 1
ATOM 1370 O O . ASN A 1 182 ? 11.555 15.619 -21.180 1.00 54.56 182 ASN A O 1
ATOM 1374 N N . GLY A 1 183 ? 10.433 15.017 -19.331 1.00 51.44 183 GLY A N 1
ATOM 1375 C CA . GLY A 1 183 ? 9.091 15.273 -19.866 1.00 51.44 183 GLY A CA 1
ATOM 1376 C C . GLY A 1 183 ? 8.637 14.313 -20.978 1.00 51.44 183 GLY A C 1
ATOM 1377 O O . GLY A 1 183 ? 7.630 14.576 -21.636 1.00 51.44 183 GLY A O 1
ATOM 1378 N N . GLN A 1 184 ? 9.361 13.218 -21.226 1.00 53.81 184 GLN A N 1
ATOM 1379 C CA . GLN A 1 184 ? 8.947 12.148 -22.138 1.00 53.81 184 GLN A CA 1
ATOM 1380 C C . GLN A 1 184 ? 8.080 11.137 -21.387 1.00 53.81 184 GLN A C 1
ATOM 1382 O O . GLN A 1 184 ? 8.547 10.487 -20.456 1.00 53.81 184 GLN A O 1
ATOM 1387 N N . ALA A 1 185 ? 6.826 10.962 -21.788 1.00 56.50 185 ALA A N 1
ATOM 1388 C CA . ALA A 1 185 ? 5.991 9.933 -21.185 1.00 56.50 185 ALA A CA 1
ATOM 1389 C C . ALA A 1 185 ? 6.615 8.543 -21.425 1.00 56.50 185 ALA A C 1
ATOM 1391 O O . ALA A 1 185 ? 6.896 8.182 -22.572 1.00 56.50 185 ALA A O 1
ATOM 1392 N N . ILE A 1 186 ? 6.845 7.765 -20.364 1.00 66.25 186 ILE A N 1
ATOM 1393 C CA . ILE A 1 186 ? 7.334 6.386 -20.506 1.00 66.25 186 ILE A CA 1
ATOM 1394 C C . ILE A 1 186 ? 6.141 5.544 -20.934 1.00 66.25 186 ILE A C 1
ATOM 1396 O O . ILE A 1 186 ? 5.233 5.343 -20.135 1.00 66.25 186 ILE A O 1
ATOM 1400 N N . ASN A 1 187 ? 6.136 5.084 -22.186 1.00 79.50 187 ASN A N 1
ATOM 1401 C CA . ASN A 1 187 ? 5.168 4.111 -22.681 1.00 79.50 187 ASN A CA 1
ATOM 1402 C C . ASN A 1 187 ? 5.817 2.724 -22.672 1.00 79.50 187 ASN A C 1
ATOM 1404 O O . ASN A 1 187 ? 6.600 2.400 -23.567 1.00 79.50 187 ASN A O 1
ATOM 1408 N N . ALA A 1 188 ? 5.518 1.935 -21.644 1.00 84.88 188 ALA A N 1
ATOM 1409 C CA . ALA A 1 188 ? 6.063 0.597 -21.466 1.00 84.88 188 ALA A CA 1
ATOM 1410 C C . ALA A 1 188 ? 4.969 -0.449 -21.683 1.00 84.88 188 ALA A C 1
ATOM 1412 O O . ALA A 1 188 ? 3.936 -0.426 -21.014 1.00 84.88 188 ALA A O 1
ATOM 1413 N N . GLY A 1 189 ? 5.196 -1.370 -22.619 1.00 89.50 189 GLY A N 1
ATOM 1414 C CA . GLY A 1 189 ? 4.350 -2.551 -22.776 1.00 89.50 189 GLY A CA 1
ATOM 1415 C C . GLY A 1 189 ? 4.638 -3.576 -21.681 1.00 89.50 189 GLY A C 1
ATOM 1416 O O . GLY A 1 189 ? 5.792 -3.744 -21.286 1.00 89.50 189 GLY A O 1
ATOM 1417 N N . TYR A 1 190 ? 3.607 -4.274 -21.217 1.00 92.00 190 TYR A N 1
ATOM 1418 C CA . TYR A 1 190 ? 3.738 -5.367 -20.254 1.00 92.00 190 TYR A CA 1
ATOM 1419 C C . TYR A 1 190 ? 2.794 -6.527 -20.581 1.00 92.00 190 TYR A C 1
ATOM 1421 O O . TYR A 1 190 ? 1.766 -6.344 -21.240 1.00 92.00 190 TYR A O 1
ATOM 1429 N N . SER A 1 191 ? 3.136 -7.725 -20.116 1.00 93.38 191 SER A N 1
ATOM 1430 C CA . SER A 1 191 ? 2.173 -8.812 -19.916 1.00 93.38 191 SER A CA 1
ATOM 1431 C C . SER A 1 191 ? 1.593 -8.730 -18.510 1.00 93.38 191 SER A C 1
ATOM 1433 O O . SER A 1 191 ? 2.270 -8.244 -17.606 1.00 93.38 191 SER A O 1
ATOM 1435 N N . TRP A 1 192 ? 0.360 -9.187 -18.321 1.00 92.25 192 T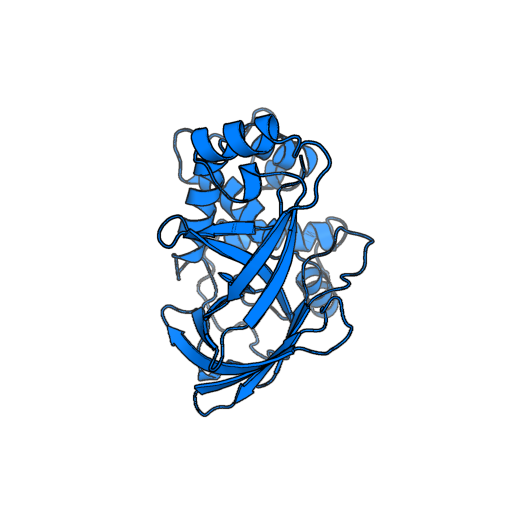RP A N 1
ATOM 1436 C CA . TRP A 1 192 ? -0.281 -9.233 -17.011 1.00 92.25 192 TRP A CA 1
ATOM 1437 C C . TRP A 1 192 ? -1.159 -10.474 -16.857 1.00 92.25 192 TRP A C 1
ATOM 1439 O O . TRP A 1 192 ? -1.655 -11.012 -17.849 1.00 92.25 192 TRP A O 1
ATOM 1449 N N . HIS A 1 193 ? -1.345 -10.900 -15.613 1.00 90.06 193 HIS A N 1
ATOM 1450 C CA . HIS A 1 193 ? -2.292 -11.937 -15.202 1.00 90.06 193 HIS A CA 1
ATOM 1451 C C . HIS A 1 193 ? -2.664 -11.729 -13.731 1.00 90.06 193 HIS A C 1
ATOM 1453 O O . HIS A 1 193 ? -2.004 -10.941 -13.047 1.00 90.06 193 HIS A O 1
ATOM 1459 N N . VAL A 1 194 ? -3.706 -12.406 -13.245 1.00 85.31 194 VAL A N 1
ATOM 1460 C CA . VAL A 1 194 ? -3.988 -12.432 -11.804 1.00 85.31 194 VAL A CA 1
ATOM 1461 C C . VAL A 1 194 ? -3.424 -13.700 -11.181 1.00 85.31 194 VAL A C 1
ATOM 1463 O O . VAL A 1 194 ? -3.747 -14.813 -11.596 1.00 85.31 194 VAL A O 1
ATOM 1466 N N . ALA A 1 195 ? -2.622 -13.528 -10.136 1.00 81.25 195 ALA A N 1
ATOM 1467 C CA . ALA A 1 195 ? -2.124 -14.612 -9.304 1.00 81.25 195 ALA A CA 1
ATOM 1468 C C . ALA A 1 195 ? -2.283 -14.229 -7.830 1.00 81.25 195 ALA A C 1
ATOM 1470 O O . ALA A 1 195 ? -1.979 -13.110 -7.430 1.00 81.25 195 ALA A O 1
ATOM 1471 N N . ASN A 1 196 ? -2.810 -15.152 -7.018 1.00 71.44 196 ASN A N 1
ATOM 1472 C CA . ASN A 1 196 ? -3.034 -14.944 -5.580 1.00 71.44 196 ASN A CA 1
ATOM 1473 C C . ASN A 1 196 ? -3.810 -13.648 -5.247 1.00 71.44 196 ASN A C 1
ATOM 1475 O O . ASN A 1 196 ? -3.495 -12.963 -4.279 1.00 71.44 196 ASN A O 1
ATOM 1479 N N . GLY A 1 197 ? -4.797 -13.280 -6.075 1.00 70.31 197 GLY A N 1
ATOM 1480 C CA . GLY A 1 197 ? -5.584 -12.054 -5.893 1.00 70.31 197 GLY A CA 1
ATOM 1481 C C . GLY A 1 197 ? -4.833 -10.754 -6.214 1.00 70.31 197 GLY A C 1
ATOM 1482 O O . GLY A 1 197 ? -5.349 -9.675 -5.926 1.00 70.31 197 GLY A O 1
ATOM 1483 N N . ARG A 1 198 ? -3.642 -10.830 -6.819 1.00 77.06 198 ARG A N 1
ATOM 1484 C CA . ARG A 1 198 ? -2.823 -9.687 -7.241 1.00 77.06 198 ARG A CA 1
ATOM 1485 C C . ARG A 1 198 ? -2.746 -9.619 -8.760 1.00 77.06 198 ARG A C 1
ATOM 1487 O O . ARG A 1 198 ? -2.696 -10.655 -9.417 1.00 77.06 198 ARG A O 1
ATOM 1494 N N . ILE A 1 199 ? -2.709 -8.415 -9.326 1.00 84.94 199 ILE A N 1
ATOM 1495 C CA . ILE A 1 199 ? -2.379 -8.228 -10.744 1.00 84.94 199 ILE A CA 1
ATOM 1496 C C . ILE A 1 199 ? -0.862 -8.220 -10.856 1.00 84.94 199 ILE A C 1
ATOM 1498 O O . ILE A 1 199 ? -0.228 -7.244 -10.471 1.00 84.94 199 ILE A O 1
ATOM 1502 N N . GLU A 1 200 ? -0.280 -9.268 -11.413 1.00 87.69 200 GLU A N 1
ATOM 1503 C CA . GLU A 1 200 ? 1.159 -9.328 -11.647 1.00 87.69 200 GLU A CA 1
ATOM 1504 C C . GLU A 1 200 ? 1.469 -8.838 -13.058 1.00 87.69 200 GLU A C 1
ATOM 1506 O O . GLU A 1 200 ? 0.948 -9.383 -14.040 1.00 87.69 200 GLU A O 1
ATOM 1511 N N . THR A 1 201 ? 2.313 -7.811 -13.180 1.00 89.25 201 THR A N 1
ATOM 1512 C CA . THR A 1 201 ? 2.753 -7.274 -14.473 1.00 89.25 201 THR A CA 1
ATOM 1513 C C . THR A 1 201 ? 4.235 -7.523 -14.705 1.00 89.25 201 THR A C 1
ATOM 1515 O O . THR A 1 201 ? 5.062 -7.383 -13.809 1.00 89.25 201 THR A O 1
ATOM 1518 N N . THR A 1 202 ? 4.593 -7.864 -15.941 1.00 91.38 202 THR A N 1
ATOM 1519 C CA . THR A 1 202 ? 5.986 -8.031 -16.370 1.00 91.38 202 THR A CA 1
ATOM 1520 C C . THR A 1 202 ? 6.236 -7.164 -17.588 1.00 91.38 202 THR A C 1
ATOM 1522 O O . THR A 1 202 ? 5.585 -7.331 -18.626 1.00 91.38 202 THR A O 1
ATOM 1525 N N . TYR A 1 203 ? 7.173 -6.227 -17.483 1.00 89.50 203 TYR A N 1
ATOM 1526 C CA . TYR A 1 203 ? 7.476 -5.317 -18.577 1.00 89.50 203 TYR A CA 1
ATOM 1527 C C . TYR A 1 203 ? 8.189 -6.049 -19.714 1.00 89.50 203 TYR A C 1
ATOM 1529 O O . TYR A 1 203 ? 9.117 -6.826 -19.510 1.00 89.50 203 TYR A O 1
ATOM 1537 N N . THR A 1 204 ? 7.759 -5.785 -20.949 1.00 87.94 204 THR A N 1
ATOM 1538 C CA . THR A 1 204 ? 8.385 -6.361 -22.153 1.00 87.94 204 THR A CA 1
ATOM 1539 C C . THR A 1 204 ? 9.815 -5.851 -22.336 1.00 87.94 204 THR A C 1
ATOM 1541 O O . THR A 1 204 ? 10.687 -6.582 -22.800 1.00 87.94 204 THR A O 1
ATOM 1544 N N . THR A 1 205 ? 10.037 -4.597 -21.949 1.00 84.38 205 THR A N 1
ATOM 1545 C CA . THR A 1 205 ? 11.352 -3.974 -21.826 1.00 84.38 205 THR A CA 1
ATOM 1546 C C . THR A 1 205 ? 11.415 -3.363 -20.432 1.00 84.38 205 THR A C 1
ATOM 1548 O O . THR A 1 205 ? 10.482 -2.622 -20.106 1.00 84.38 205 THR A O 1
ATOM 1551 N N . PRO A 1 206 ? 12.462 -3.636 -19.634 1.00 84.38 206 PRO A N 1
ATOM 1552 C CA . PRO A 1 206 ? 12.601 -3.032 -18.317 1.00 84.38 206 PRO A CA 1
ATOM 1553 C C . PRO A 1 206 ? 12.488 -1.510 -18.384 1.00 84.38 206 PRO A C 1
ATOM 1555 O O . PRO A 1 206 ? 12.960 -0.878 -19.337 1.00 84.38 206 PRO A O 1
ATOM 1558 N N . ILE A 1 207 ? 11.822 -0.927 -17.392 1.00 80.44 207 ILE A N 1
ATOM 1559 C CA . ILE A 1 207 ? 11.764 0.525 -17.258 1.00 80.44 207 ILE A CA 1
ATOM 1560 C C . ILE A 1 207 ? 13.049 0.963 -16.570 1.00 80.44 207 ILE A C 1
ATOM 1562 O O . ILE A 1 207 ? 13.249 0.672 -15.398 1.00 80.44 207 ILE A O 1
ATOM 1566 N N . GLU A 1 208 ? 13.899 1.669 -17.305 1.00 79.62 208 GLU A N 1
ATOM 1567 C CA . GLU A 1 208 ? 15.131 2.247 -16.774 1.00 79.62 208 GLU A CA 1
ATOM 1568 C C . GLU A 1 208 ? 14.864 3.668 -16.270 1.00 79.62 208 GLU A C 1
ATOM 1570 O O . GLU A 1 208 ? 14.315 4.506 -16.998 1.00 79.62 208 GLU A O 1
ATOM 1575 N N . GLN A 1 209 ? 15.278 3.954 -15.041 1.00 75.12 209 GLN A N 1
ATOM 1576 C CA . GLN A 1 209 ? 15.237 5.283 -14.445 1.00 75.12 209 GLN A CA 1
ATOM 1577 C C . GLN A 1 209 ? 16.620 5.680 -13.943 1.00 75.12 209 GLN A C 1
ATOM 1579 O O . GLN A 1 209 ? 17.294 4.918 -13.257 1.00 75.12 209 GLN A O 1
ATOM 1584 N N . GLU A 1 210 ? 17.032 6.896 -14.294 1.00 78.38 210 GLU A N 1
ATOM 1585 C CA . GLU A 1 210 ? 18.194 7.546 -13.697 1.00 78.38 210 GLU A CA 1
ATOM 1586 C C . GLU A 1 210 ? 17.734 8.269 -12.431 1.00 78.38 210 GLU A C 1
ATOM 1588 O O . GLU A 1 210 ? 16.826 9.105 -12.483 1.00 78.38 210 GLU A O 1
ATOM 1593 N N . LEU A 1 211 ? 18.348 7.930 -11.304 1.00 77.06 211 LEU A N 1
ATOM 1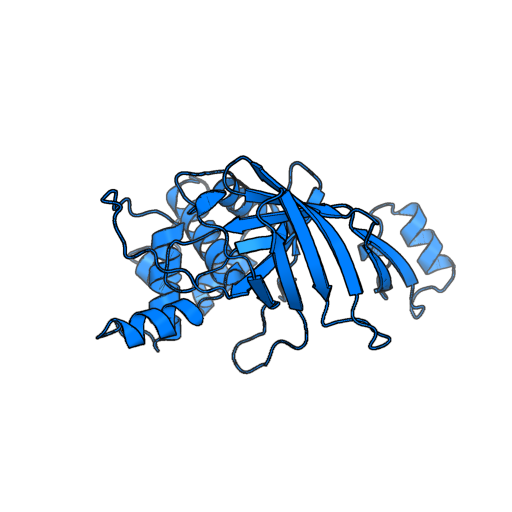594 C CA . LEU A 1 211 ? 18.044 8.484 -9.994 1.00 77.06 211 LEU A CA 1
ATOM 1595 C C . LEU A 1 211 ? 19.295 9.108 -9.377 1.00 77.06 211 LEU A C 1
ATOM 1597 O O . LEU A 1 211 ? 20.431 8.826 -9.768 1.00 77.06 211 LEU A O 1
ATOM 1601 N N . LEU A 1 212 ? 19.057 10.000 -8.419 1.00 81.75 212 LEU A N 1
ATOM 1602 C CA . LEU A 1 212 ? 20.079 10.782 -7.738 1.00 81.75 212 LEU A CA 1
ATOM 1603 C C . LEU A 1 212 ?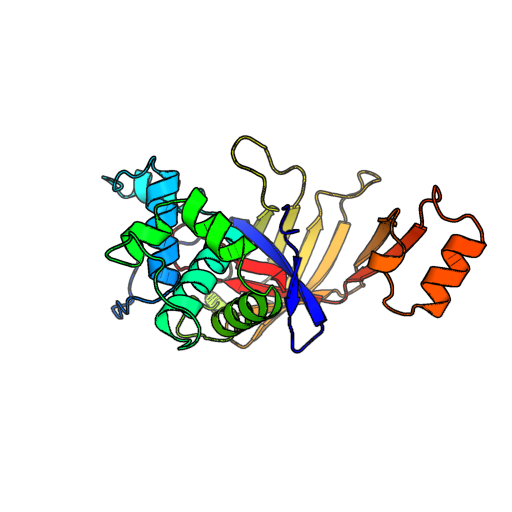 19.880 10.641 -6.233 1.00 81.75 212 LEU A C 1
ATOM 1605 O O . LEU A 1 212 ? 18.784 10.894 -5.734 1.00 81.75 212 LEU A O 1
ATOM 1609 N N . THR A 1 213 ? 20.944 10.309 -5.512 1.00 79.69 213 THR A N 1
ATOM 1610 C CA . THR A 1 213 ? 20.977 10.387 -4.047 1.00 79.69 213 THR A CA 1
ATOM 1611 C C . THR A 1 213 ? 22.225 11.130 -3.583 1.00 79.69 213 THR A C 1
ATOM 1613 O O . THR A 1 213 ? 23.227 11.194 -4.295 1.00 79.69 213 THR A O 1
ATOM 1616 N N . TYR A 1 214 ? 22.145 11.715 -2.392 1.00 79.56 214 TYR A N 1
ATOM 1617 C CA . TYR A 1 214 ? 23.287 12.297 -1.683 1.00 79.56 214 TYR A CA 1
ATOM 1618 C C . TYR A 1 214 ? 23.852 11.351 -0.616 1.00 79.56 214 TYR A C 1
ATOM 1620 O O . TYR A 1 214 ? 24.926 11.610 -0.086 1.00 79.56 214 TYR A O 1
ATOM 1628 N N . ASN A 1 215 ? 23.136 10.267 -0.303 1.00 82.31 215 ASN A N 1
ATOM 1629 C CA . ASN A 1 215 ? 23.495 9.325 0.751 1.00 82.31 215 ASN A CA 1
ATOM 1630 C C . ASN A 1 215 ? 23.856 7.982 0.109 1.00 82.31 215 ASN A C 1
ATOM 1632 O O . ASN A 1 215 ? 23.008 7.345 -0.522 1.00 82.31 215 ASN A O 1
ATOM 1636 N N . ILE A 1 216 ? 25.113 7.561 0.259 1.00 83.38 216 ILE A N 1
ATOM 1637 C CA . ILE A 1 216 ? 25.609 6.267 -0.240 1.00 83.38 216 ILE A CA 1
ATOM 1638 C C . ILE A 1 216 ? 24.950 5.096 0.502 1.00 83.38 216 ILE A C 1
ATOM 1640 O O . ILE A 1 216 ? 24.733 4.035 -0.076 1.00 83.38 216 ILE A O 1
ATOM 1644 N N . GLU A 1 217 ? 24.552 5.323 1.750 1.00 83.81 217 GLU A N 1
ATOM 1645 C CA . GLU A 1 217 ? 23.862 4.370 2.618 1.00 83.81 217 GLU A CA 1
ATOM 1646 C C . GLU A 1 217 ? 22.468 4.007 2.096 1.00 83.81 217 GLU A C 1
ATOM 1648 O O . GLU A 1 217 ? 21.923 2.978 2.466 1.00 83.81 217 GLU A O 1
ATOM 1653 N N . SER A 1 218 ? 21.890 4.815 1.201 1.00 76.69 218 SER A N 1
ATOM 1654 C CA . SER A 1 218 ? 20.647 4.455 0.509 1.00 76.69 218 SER A CA 1
ATOM 1655 C C . SER A 1 218 ? 20.856 3.422 -0.606 1.00 76.69 218 SER A C 1
ATOM 1657 O O . SER A 1 218 ? 19.878 2.962 -1.186 1.00 76.69 218 SER A O 1
ATOM 1659 N N . LEU A 1 219 ? 22.105 3.102 -0.966 1.00 79.12 219 LEU A N 1
ATOM 1660 C CA . LEU A 1 219 ? 22.440 2.231 -2.100 1.00 79.12 219 LEU A CA 1
ATOM 1661 C C . LEU A 1 219 ? 23.151 0.939 -1.691 1.00 79.12 219 LEU A C 1
ATOM 1663 O O . LEU A 1 219 ? 23.124 -0.030 -2.448 1.00 79.12 219 LEU A O 1
ATOM 1667 N N . THR A 1 220 ? 23.837 0.932 -0.550 1.00 79.12 220 THR A N 1
ATOM 1668 C CA . THR A 1 220 ? 24.630 -0.211 -0.092 1.00 79.12 220 THR A CA 1
ATOM 1669 C C . THR A 1 220 ? 24.760 -0.193 1.426 1.00 79.12 220 THR A C 1
ATOM 1671 O O . THR A 1 220 ? 24.937 0.866 2.025 1.00 79.12 220 THR A O 1
ATOM 1674 N N . ASP A 1 221 ? 24.733 -1.383 2.024 1.00 84.12 221 ASP A N 1
ATOM 1675 C CA . ASP A 1 221 ? 25.062 -1.607 3.436 1.00 84.12 221 ASP A CA 1
ATOM 1676 C C . ASP A 1 221 ? 26.541 -2.004 3.629 1.00 84.12 221 ASP A C 1
ATOM 1678 O O . ASP A 1 221 ? 26.986 -2.270 4.751 1.00 84.12 221 ASP A O 1
ATOM 1682 N N . ASP A 1 222 ? 27.332 -2.101 2.549 1.00 87.69 222 ASP A N 1
ATOM 1683 C CA . ASP A 1 222 ? 28.750 -2.454 2.646 1.00 87.69 222 ASP A CA 1
ATOM 1684 C C . ASP A 1 222 ? 29.557 -1.281 3.217 1.00 87.69 222 ASP A C 1
ATOM 1686 O O . ASP A 1 222 ? 29.894 -0.309 2.534 1.00 87.69 222 ASP A O 1
ATOM 1690 N N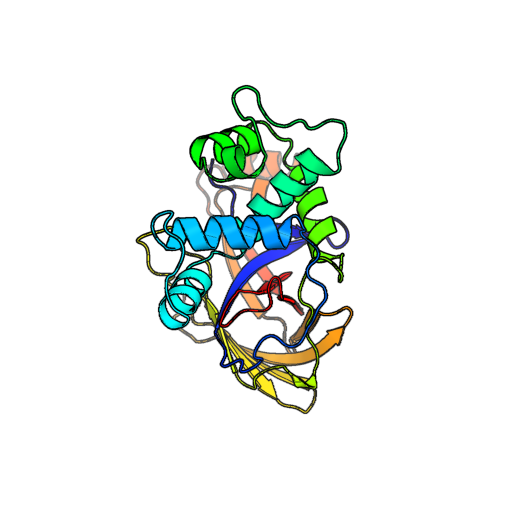 . GLN A 1 223 ? 29.931 -1.410 4.492 1.00 88.81 223 GLN A N 1
ATOM 1691 C CA . GLN A 1 223 ? 30.705 -0.398 5.205 1.00 88.81 223 GLN A CA 1
ATOM 1692 C C . GLN A 1 223 ? 32.026 -0.042 4.507 1.00 88.81 223 GLN A C 1
ATOM 1694 O O . GLN A 1 223 ? 32.474 1.098 4.603 1.00 88.81 223 GLN A O 1
ATOM 1699 N N . ALA A 1 224 ? 32.659 -0.975 3.790 1.00 90.19 224 ALA A N 1
ATOM 1700 C CA . ALA A 1 224 ? 33.900 -0.685 3.080 1.00 90.19 224 ALA A CA 1
ATOM 1701 C C . ALA A 1 224 ? 33.668 0.230 1.866 1.00 90.19 224 ALA A C 1
ATOM 1703 O O . ALA A 1 224 ? 34.520 1.071 1.569 1.00 90.19 224 ALA A O 1
ATOM 1704 N N . GLU A 1 225 ? 32.530 0.091 1.183 1.00 87.25 225 GLU A N 1
ATOM 1705 C CA . GLU A 1 225 ? 32.132 0.961 0.071 1.00 87.25 225 GLU A CA 1
ATOM 1706 C C . GLU A 1 225 ? 31.734 2.353 0.576 1.00 87.25 225 GLU A C 1
ATOM 1708 O O . GLU A 1 225 ? 32.193 3.357 0.024 1.00 87.25 225 GLU A O 1
ATOM 1713 N N . ILE A 1 226 ? 30.974 2.411 1.674 1.00 87.31 226 ILE A N 1
ATOM 1714 C CA . ILE A 1 226 ? 30.584 3.657 2.352 1.00 87.31 226 ILE A CA 1
ATOM 1715 C C . ILE A 1 226 ? 31.830 4.434 2.808 1.00 87.31 226 ILE A C 1
ATOM 1717 O O . ILE A 1 226 ? 31.996 5.615 2.487 1.00 87.31 226 ILE A O 1
ATOM 1721 N N . ASP A 1 227 ? 32.757 3.770 3.505 1.00 89.56 227 ASP A N 1
ATOM 1722 C CA . ASP A 1 227 ? 33.992 4.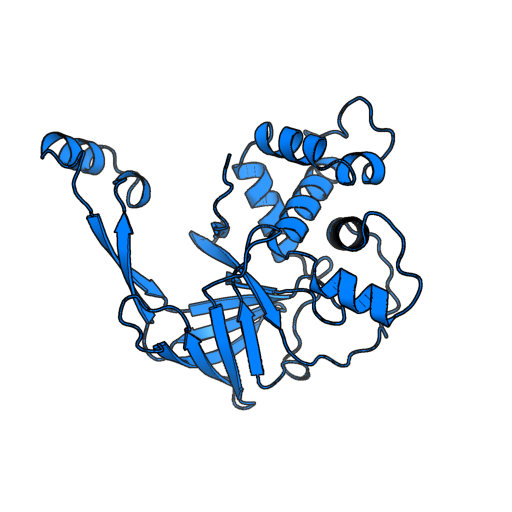391 3.995 1.00 89.56 227 ASP A CA 1
ATOM 1723 C C . ASP A 1 227 ? 34.867 4.893 2.837 1.00 89.56 227 ASP A C 1
ATOM 1725 O O . ASP A 1 227 ? 35.457 5.976 2.916 1.00 89.56 227 ASP A O 1
ATOM 1729 N N . ALA A 1 228 ? 34.949 4.128 1.744 1.00 88.62 228 ALA A N 1
ATOM 1730 C CA . ALA A 1 228 ? 35.701 4.514 0.554 1.00 88.62 228 ALA A CA 1
ATOM 1731 C C . ALA A 1 228 ? 35.092 5.739 -0.146 1.00 88.62 228 ALA A C 1
ATOM 1733 O O . ALA A 1 228 ? 35.840 6.623 -0.575 1.00 88.62 228 ALA A O 1
ATOM 1734 N N . PHE A 1 229 ? 33.761 5.822 -0.225 1.00 86.31 229 PHE A N 1
ATOM 1735 C CA . PHE A 1 229 ? 33.042 6.966 -0.788 1.00 86.31 229 PHE A CA 1
ATOM 1736 C C . PHE A 1 229 ? 33.345 8.257 -0.013 1.00 86.31 229 PHE A C 1
ATOM 1738 O O . PHE A 1 229 ? 33.784 9.254 -0.600 1.00 86.31 229 PHE A O 1
ATOM 1745 N N . TYR A 1 230 ? 33.229 8.226 1.317 1.00 89.25 230 TYR A N 1
ATOM 1746 C CA . TYR A 1 230 ? 33.526 9.396 2.147 1.00 89.25 230 TYR A CA 1
ATOM 1747 C C . TYR A 1 230 ? 35.013 9.753 2.174 1.00 89.25 230 TYR A C 1
ATOM 1749 O O . TYR A 1 230 ? 35.363 10.935 2.108 1.00 89.25 230 TYR A O 1
ATOM 1757 N N . ALA A 1 231 ? 35.911 8.764 2.198 1.00 87.31 231 ALA A N 1
ATOM 1758 C CA . ALA A 1 231 ? 37.352 9.003 2.099 1.00 87.31 231 ALA A CA 1
ATOM 1759 C C . ALA A 1 231 ? 37.755 9.646 0.758 1.00 87.31 231 ALA A C 1
ATOM 1761 O O . ALA A 1 231 ? 38.751 10.372 0.697 1.00 87.31 231 ALA A O 1
ATOM 1762 N N . GLY A 1 232 ? 36.977 9.404 -0.301 1.00 84.12 232 GLY A N 1
ATOM 1763 C CA . GLY A 1 232 ? 37.124 10.021 -1.619 1.00 84.12 232 GLY A CA 1
ATOM 1764 C C . GLY A 1 232 ? 36.608 11.460 -1.721 1.00 84.12 232 GLY A C 1
ATOM 1765 O O . GLY A 1 232 ? 36.855 12.103 -2.739 1.00 84.12 232 GLY A O 1
ATOM 1766 N N . GLY A 1 233 ? 35.948 11.984 -0.681 1.00 78.75 233 GLY A N 1
ATOM 1767 C CA . GLY A 1 233 ? 35.377 13.334 -0.663 1.00 78.75 233 GLY A CA 1
ATOM 1768 C C . GLY A 1 233 ? 33.895 13.416 -1.040 1.00 78.75 233 GLY A C 1
ATOM 1769 O O . GLY A 1 233 ? 33.405 14.526 -1.220 1.00 78.75 233 GLY A O 1
ATOM 1770 N N . GLY A 1 234 ? 33.176 12.289 -1.103 1.00 76.81 234 GLY A N 1
ATOM 1771 C CA . GLY A 1 234 ? 31.780 12.203 -1.560 1.00 76.81 234 GLY A CA 1
ATOM 1772 C C . GLY A 1 234 ? 30.716 12.882 -0.682 1.00 76.81 234 GLY A C 1
ATOM 1773 O O . GLY A 1 234 ? 29.532 12.674 -0.894 1.00 76.81 234 GLY A O 1
ATOM 1774 N N . VAL A 1 235 ? 31.099 13.705 0.297 1.00 68.44 235 VAL A N 1
ATOM 1775 C CA . VAL A 1 235 ? 30.169 14.317 1.268 1.00 68.44 235 VAL A CA 1
ATOM 1776 C C . VAL A 1 235 ? 29.169 15.286 0.609 1.00 68.44 235 VAL A C 1
ATOM 1778 O O . VAL A 1 235 ? 28.079 15.480 1.134 1.00 68.44 235 VAL A O 1
ATOM 1781 N N . ASP A 1 236 ? 29.528 15.872 -0.540 1.00 70.88 236 ASP A N 1
ATOM 1782 C CA . ASP A 1 236 ? 28.698 16.834 -1.286 1.00 70.88 236 ASP A CA 1
ATOM 1783 C C . ASP A 1 236 ? 28.354 16.359 -2.718 1.00 70.88 236 ASP A C 1
ATOM 1785 O O . ASP A 1 236 ? 27.742 17.104 -3.492 1.00 70.88 236 ASP A O 1
ATOM 1789 N N . ASP A 1 237 ? 28.754 15.140 -3.098 1.00 75.50 237 ASP A N 1
ATOM 1790 C CA . ASP A 1 237 ? 28.588 14.634 -4.463 1.00 75.50 237 ASP A CA 1
ATOM 1791 C C . ASP A 1 237 ? 27.232 13.942 -4.644 1.00 75.50 237 ASP A C 1
ATOM 1793 O O . ASP A 1 237 ? 26.806 13.121 -3.834 1.00 75.50 237 ASP A O 1
ATOM 1797 N N . GLN A 1 238 ? 26.557 14.247 -5.755 1.00 78.75 238 GLN A N 1
ATOM 1798 C CA . GLN A 1 238 ? 25.389 13.480 -6.178 1.00 78.75 238 GLN A CA 1
ATOM 1799 C C . GLN A 1 238 ? 25.836 12.152 -6.779 1.00 78.75 238 GLN A C 1
ATOM 1801 O O . GLN A 1 238 ? 26.602 12.116 -7.746 1.00 78.75 238 GLN A O 1
ATOM 1806 N N . ILE A 1 239 ? 25.293 11.064 -6.249 1.00 82.19 239 ILE A N 1
ATOM 1807 C CA . ILE A 1 239 ? 25.477 9.729 -6.794 1.00 82.19 239 ILE A CA 1
ATOM 1808 C C . ILE A 1 239 ? 24.372 9.488 -7.812 1.00 82.19 239 ILE A C 1
ATOM 1810 O O . ILE A 1 239 ? 23.189 9.482 -7.470 1.00 82.19 239 ILE A O 1
ATOM 1814 N N . VAL A 1 240 ? 24.772 9.293 -9.067 1.00 83.00 240 VAL A N 1
ATOM 1815 C CA . VAL A 1 240 ? 23.871 8.855 -10.134 1.00 83.00 240 VAL A CA 1
ATOM 1816 C C . VAL A 1 240 ? 23.824 7.335 -10.122 1.00 83.00 240 VAL A C 1
ATOM 1818 O O . VAL A 1 240 ? 24.865 6.685 -10.248 1.00 83.00 240 VAL A O 1
ATOM 1821 N N . PHE A 1 241 ? 22.628 6.770 -10.025 1.00 78.50 241 PHE A N 1
ATOM 1822 C CA . PHE A 1 241 ? 22.407 5.334 -10.156 1.00 78.50 241 PHE A CA 1
ATOM 1823 C C . PHE A 1 241 ? 21.244 5.049 -11.104 1.00 78.50 241 PHE A C 1
ATOM 1825 O O . PHE A 1 241 ? 20.417 5.918 -11.384 1.00 78.50 241 PHE A O 1
ATOM 1832 N N . TYR A 1 242 ? 21.217 3.829 -11.634 1.00 79.50 242 TYR A N 1
ATOM 1833 C CA . TYR A 1 242 ? 20.180 3.378 -12.553 1.00 79.50 242 TYR A CA 1
ATOM 1834 C C . TYR A 1 242 ? 19.343 2.306 -11.869 1.00 79.50 242 TYR A C 1
ATOM 1836 O O . TYR A 1 242 ? 19.882 1.293 -11.421 1.00 79.50 242 TYR A O 1
ATOM 1844 N N . GLN A 1 243 ? 18.036 2.533 -11.802 1.00 76.75 243 GLN A N 1
ATOM 1845 C CA . GLN A 1 243 ? 17.062 1.546 -11.358 1.00 76.75 243 GLN A CA 1
ATOM 1846 C C . GLN A 1 243 ? 16.384 0.944 -12.589 1.00 76.75 243 GLN A C 1
ATOM 1848 O O . GLN A 1 243 ? 15.931 1.672 -13.473 1.00 76.75 243 GLN A O 1
ATOM 1853 N N . SER A 1 244 ? 16.314 -0.386 -12.635 1.00 79.25 244 SER A N 1
ATOM 1854 C CA . SER A 1 244 ? 15.645 -1.130 -13.701 1.00 79.25 244 SER A CA 1
ATOM 1855 C C . SER A 1 244 ? 14.452 -1.882 -13.121 1.00 79.25 244 SER A C 1
ATOM 1857 O O . SER A 1 244 ? 14.619 -2.798 -12.316 1.00 79.25 244 SER A O 1
ATOM 1859 N N . THR A 1 245 ? 13.238 -1.498 -13.514 1.00 80.31 245 THR A N 1
ATOM 1860 C CA . THR A 1 245 ? 12.007 -2.172 -13.084 1.00 80.31 245 THR A CA 1
ATOM 1861 C C . THR A 1 245 ? 11.608 -3.240 -14.098 1.00 80.31 245 THR A C 1
ATOM 1863 O O . THR A 1 245 ? 11.252 -2.936 -15.241 1.00 80.31 245 THR A O 1
ATOM 1866 N N . LEU A 1 246 ? 11.634 -4.502 -13.667 1.00 84.81 246 LEU A N 1
ATOM 1867 C CA . LEU A 1 246 ? 11.296 -5.680 -14.480 1.00 84.81 246 LEU A CA 1
ATOM 1868 C C . LEU A 1 246 ? 9.801 -6.028 -14.414 1.00 84.81 246 LEU A C 1
ATOM 1870 O O . LEU A 1 246 ? 9.205 -6.444 -15.411 1.00 84.81 246 LEU A O 1
ATOM 1874 N N . SER A 1 247 ? 9.195 -5.827 -13.250 1.00 83.56 247 SER A N 1
ATOM 1875 C CA . SER A 1 247 ? 7.812 -6.180 -12.932 1.00 83.56 247 SER A CA 1
ATOM 1876 C C . SER A 1 247 ? 7.222 -5.213 -11.912 1.00 83.56 247 SER A C 1
ATOM 1878 O O . SER A 1 247 ? 7.960 -4.475 -11.266 1.00 83.56 247 SER A O 1
ATOM 1880 N N . GLN A 1 248 ? 5.896 -5.206 -11.812 1.00 80.25 248 GLN A N 1
ATOM 1881 C CA . GLN A 1 248 ? 5.123 -4.483 -10.797 1.00 80.25 248 GLN A CA 1
ATOM 1882 C C . GLN A 1 248 ? 3.864 -5.285 -10.471 1.00 80.25 248 GLN A C 1
ATOM 1884 O O . GLN A 1 248 ? 3.176 -5.720 -11.404 1.00 80.25 248 GLN A O 1
ATOM 1889 N N . ASN A 1 249 ? 3.551 -5.476 -9.193 1.00 80.44 249 ASN A N 1
ATOM 1890 C CA . ASN A 1 249 ? 2.422 -6.295 -8.758 1.00 80.44 249 ASN A CA 1
ATOM 1891 C C . ASN A 1 249 ? 1.416 -5.461 -7.971 1.00 80.44 249 ASN A C 1
ATOM 1893 O O . ASN A 1 249 ? 1.784 -4.748 -7.056 1.00 80.44 249 ASN A O 1
ATOM 1897 N N . TYR A 1 250 ? 0.128 -5.577 -8.272 1.00 76.50 250 TYR A N 1
ATOM 1898 C CA . TYR A 1 250 ? -0.908 -4.734 -7.680 1.00 76.50 250 TYR A CA 1
ATOM 1899 C C . TYR A 1 250 ? -1.843 -5.553 -6.771 1.00 76.50 250 TYR A C 1
ATOM 1901 O O . TYR A 1 250 ? -2.485 -6.486 -7.251 1.00 76.50 250 TYR A O 1
ATOM 1909 N N . THR A 1 251 ? -1.964 -5.209 -5.483 1.00 67.62 251 THR A N 1
ATOM 1910 C CA . THR A 1 251 ? -2.833 -5.898 -4.495 1.00 67.62 251 THR A CA 1
ATOM 1911 C C . THR A 1 251 ? -3.985 -5.011 -4.052 1.00 67.62 251 THR A C 1
ATOM 1913 O O . THR A 1 251 ? -3.729 -3.978 -3.446 1.00 67.62 251 THR A O 1
ATOM 1916 N N . ARG A 1 252 ? -5.240 -5.376 -4.327 1.00 69.31 252 ARG A N 1
ATOM 1917 C CA . ARG A 1 252 ? -6.404 -4.560 -3.943 1.00 69.31 252 ARG A CA 1
ATOM 1918 C C . ARG A 1 252 ? -6.711 -4.714 -2.458 1.00 69.31 252 ARG A C 1
ATOM 1920 O O . ARG A 1 252 ? -6.846 -5.833 -1.982 1.00 69.31 252 ARG A O 1
ATOM 1927 N N . VAL A 1 253 ? -6.826 -3.596 -1.741 1.00 57.94 253 VAL A N 1
ATOM 1928 C CA . VAL A 1 253 ? -6.952 -3.597 -0.278 1.00 57.94 253 VAL A CA 1
ATOM 1929 C C . VAL A 1 253 ? -8.414 -3.621 0.170 1.00 57.94 253 VAL A C 1
ATOM 1931 O O . VAL A 1 253 ? -8.738 -4.376 1.083 1.00 57.94 253 VAL A O 1
ATOM 1934 N N . VAL A 1 254 ? -9.321 -2.869 -0.472 1.00 58.72 254 VAL A N 1
ATOM 1935 C CA . VAL A 1 254 ? -10.747 -2.804 -0.074 1.00 58.72 254 VAL A CA 1
ATOM 1936 C C . VAL A 1 254 ? -11.689 -2.872 -1.283 1.00 58.72 254 VAL A C 1
ATOM 1938 O O . VAL A 1 254 ? -11.397 -2.361 -2.369 1.00 58.72 254 VAL A O 1
ATOM 1941 N N . ASP A 1 255 ? -12.852 -3.511 -1.096 1.00 50.50 255 ASP A N 1
ATOM 1942 C CA . ASP A 1 255 ? -13.970 -3.461 -2.044 1.00 50.50 255 ASP A CA 1
ATOM 1943 C C . ASP A 1 255 ? -14.883 -2.276 -1.693 1.00 50.50 255 ASP A C 1
ATOM 1945 O O . ASP A 1 255 ? -15.597 -2.288 -0.696 1.00 50.50 255 ASP A O 1
ATOM 1949 N N . GLY A 1 256 ? -14.799 -1.217 -2.492 1.00 46.69 256 GLY A N 1
ATOM 1950 C CA . GLY A 1 256 ? -15.519 0.043 -2.328 1.00 46.69 256 GLY A CA 1
ATOM 1951 C C . GLY A 1 256 ? -15.459 0.823 -3.634 1.00 46.69 256 GLY A C 1
ATOM 1952 O O . GLY A 1 256 ? -14.750 0.421 -4.566 1.00 46.69 256 GLY A O 1
ATOM 1953 N N . ALA A 1 257 ? -16.203 1.925 -3.742 1.00 40.88 257 ALA A N 1
ATOM 1954 C CA . ALA A 1 257 ? -16.367 2.593 -5.029 1.00 40.88 257 ALA A CA 1
ATOM 1955 C C . ALA A 1 257 ? -15.063 3.133 -5.621 1.00 40.88 257 ALA A C 1
ATOM 1957 O O . ALA A 1 257 ? -15.121 3.457 -6.797 1.00 40.88 257 ALA A O 1
ATOM 1958 N N . LEU A 1 258 ? -13.956 3.213 -4.861 1.00 47.62 258 LEU A N 1
ATOM 1959 C CA . LEU A 1 258 ? -12.587 3.564 -5.280 1.00 47.62 258 LEU A CA 1
ATOM 1960 C C . LEU A 1 258 ? -11.627 3.511 -4.057 1.00 47.62 258 LEU A C 1
ATOM 1962 O O . LEU A 1 258 ? -11.220 4.562 -3.579 1.00 47.62 258 LEU A O 1
ATOM 1966 N N . VAL A 1 259 ? -11.277 2.329 -3.521 1.00 42.03 259 VAL A N 1
ATOM 1967 C CA . VAL A 1 259 ? -10.222 2.224 -2.476 1.00 42.03 259 VAL A CA 1
ATOM 1968 C C . VAL A 1 259 ? -9.192 1.141 -2.812 1.00 42.03 259 VAL A C 1
ATOM 1970 O O . VAL A 1 259 ? -9.307 -0.021 -2.434 1.00 42.03 259 VAL A O 1
ATOM 1973 N N . ASP A 1 260 ? -8.240 1.601 -3.618 1.00 51.25 260 ASP A N 1
ATOM 1974 C CA . ASP A 1 260 ? -6.788 1.419 -3.633 1.00 51.25 260 ASP A CA 1
ATOM 1975 C C . ASP A 1 260 ? -6.084 0.084 -3.418 1.00 51.25 260 ASP A C 1
ATOM 1977 O O . ASP A 1 260 ? -6.524 -0.878 -2.789 1.00 51.25 260 ASP A O 1
ATOM 1981 N N . VAL A 1 261 ? -4.934 0.049 -4.082 1.00 44.09 261 VAL A N 1
ATOM 1982 C CA . VAL A 1 261 ? -4.251 -1.142 -4.522 1.00 44.09 261 VAL A CA 1
ATOM 1983 C C . VAL A 1 261 ? -2.753 -0.886 -4.406 1.00 44.09 261 VAL A C 1
ATOM 1985 O O . VAL A 1 261 ? -2.245 0.112 -4.896 1.00 44.09 261 VAL A O 1
ATOM 1988 N N . ILE A 1 262 ? -2.014 -1.796 -3.803 1.00 38.25 262 ILE A N 1
ATOM 1989 C CA . ILE A 1 262 ? -0.599 -1.595 -3.483 1.00 38.25 262 ILE A CA 1
ATOM 1990 C C . ILE A 1 262 ? 0.261 -2.124 -4.607 1.00 38.25 262 ILE A C 1
ATOM 1992 O O . ILE A 1 262 ? 0.054 -3.263 -5.014 1.00 38.25 262 ILE A O 1
ATOM 1996 N N . ASN A 1 263 ? 1.209 -1.323 -5.085 1.00 35.47 263 ASN A N 1
ATOM 1997 C CA . ASN A 1 263 ? 2.230 -1.745 -6.031 1.00 35.47 263 ASN A CA 1
ATOM 1998 C C . ASN A 1 263 ? 3.414 -2.350 -5.257 1.00 35.47 263 ASN A C 1
ATOM 2000 O O . ASN A 1 263 ? 4.218 -1.599 -4.725 1.00 35.47 263 ASN A O 1
ATOM 2004 N N . VAL A 1 264 ? 3.495 -3.677 -5.173 1.00 36.94 264 VAL A N 1
ATOM 2005 C CA . VAL A 1 264 ? 4.650 -4.439 -4.661 1.00 36.94 264 VAL A CA 1
ATOM 2006 C C . VAL A 1 264 ? 5.628 -4.724 -5.793 1.00 36.94 264 VAL A C 1
ATOM 2008 O O . VAL A 1 264 ? 5.167 -5.190 -6.867 1.00 36.94 264 VAL A O 1
#

Radius of gyration: 19.94 Å; chains: 1; bounding box: 63×35×52 Å

Sequence (264 aa):
MKIESSAFDAQTGDEINFVNLLGSFAKVLEDDSHNVTNVTTASYVLTLAANGFQEPTNITELQQAETAVDASQLIELAAVIKLIVDDANYQLPDGYNSIIEFVSSQSAVESFIENTPEADLIAAQNAILADSDLVAGFDESDIPSFYYAIDTAEPGYLSRSGSALKFNATGTGSKLSFTSWNGQAINAGYSWHVANGRIETTYTTPIEQELLTYNIESLTDDQAEIDAFYAGGGVDDQIVFYQSTLSQNYTRVVDGALVDVINV